Protein AF-A0A0F9AK01-F1 (afdb_monomer_lite)

Organism: NCBI:txid412755

pLDDT: mean 78.88, std 17.46, range [34.78, 97.44]

Structure (mmCIF, N/CA/C/O backbone):
data_AF-A0A0F9AK01-F1
#
_entry.id   AF-A0A0F9AK01-F1
#
loop_
_atom_site.group_PDB
_atom_site.id
_atom_site.type_symbol
_atom_site.label_atom_id
_atom_site.label_alt_id
_atom_site.label_comp_id
_atom_site.label_asym_id
_atom_site.label_entity_id
_atom_site.label_seq_id
_atom_site.pdbx_PDB_ins_code
_atom_site.Cartn_x
_atom_site.Cartn_y
_atom_site.Cartn_z
_atom_site.occupancy
_atom_site.B_iso_or_equiv
_atom_site.auth_seq_id
_atom_site.auth_comp_id
_atom_site.auth_asym_id
_atom_site.auth_atom_id
_atom_site.pdbx_PDB_model_num
ATOM 1 N N . MET A 1 1 ? 20.928 61.082 -44.515 1.00 42.53 1 MET A N 1
ATOM 2 C CA . MET A 1 1 ? 21.081 59.740 -45.116 1.00 42.53 1 MET A CA 1
ATOM 3 C C . MET A 1 1 ? 19.842 58.927 -44.752 1.00 42.53 1 MET A C 1
ATOM 5 O O . MET A 1 1 ? 19.753 58.430 -43.641 1.00 42.53 1 MET A O 1
ATOM 9 N N . TYR A 1 2 ? 18.822 58.916 -45.617 1.00 47.81 2 TYR A N 1
ATOM 10 C CA . TYR A 1 2 ? 17.563 58.204 -45.364 1.00 47.81 2 TYR A CA 1
ATOM 11 C C . TYR A 1 2 ? 17.738 56.732 -45.748 1.00 47.81 2 TYR A C 1
ATOM 13 O O . TYR A 1 2 ? 17.868 56.407 -46.928 1.00 47.81 2 TYR A O 1
ATOM 21 N N . LEU A 1 3 ? 17.783 55.845 -44.753 1.00 51.88 3 LEU A N 1
ATOM 22 C CA . LEU A 1 3 ? 17.821 54.402 -44.978 1.00 51.88 3 LEU A CA 1
ATOM 23 C C . LEU A 1 3 ? 16.480 53.961 -45.575 1.00 51.88 3 LEU A C 1
ATOM 25 O O . LEU A 1 3 ? 15.431 54.040 -44.936 1.00 51.88 3 LEU A O 1
ATOM 29 N N . LYS A 1 4 ? 16.525 53.519 -46.835 1.00 55.09 4 LYS A N 1
ATOM 30 C CA . LYS A 1 4 ? 15.396 52.962 -47.582 1.00 55.09 4 LYS A CA 1
ATOM 31 C C . LYS A 1 4 ? 14.943 51.674 -46.890 1.00 55.09 4 LYS A C 1
ATOM 33 O O . LYS A 1 4 ? 15.509 50.607 -47.114 1.00 55.09 4 LYS A O 1
ATOM 38 N N . LYS A 1 5 ? 13.952 51.797 -46.004 1.00 59.72 5 LYS A N 1
ATOM 39 C CA . LYS A 1 5 ? 13.389 50.691 -45.223 1.00 59.72 5 LYS A CA 1
ATOM 40 C C . LYS A 1 5 ? 12.816 49.648 -46.186 1.00 59.72 5 LYS A C 1
ATOM 42 O O . LYS A 1 5 ? 11.927 49.940 -46.987 1.00 59.72 5 LYS A O 1
ATOM 47 N N . ASN A 1 6 ? 13.394 48.451 -46.176 1.00 69.25 6 ASN A N 1
ATOM 48 C CA . ASN A 1 6 ? 13.030 47.393 -47.106 1.00 69.25 6 ASN A CA 1
ATOM 49 C C . ASN A 1 6 ? 11.723 46.745 -46.628 1.00 69.25 6 ASN A C 1
ATOM 51 O O . ASN A 1 6 ? 11.694 46.052 -45.616 1.00 69.25 6 ASN A O 1
ATOM 55 N N . LYS A 1 7 ? 10.632 46.993 -47.360 1.00 71.06 7 LYS A N 1
ATOM 56 C CA . LYS A 1 7 ? 9.265 46.537 -47.040 1.00 71.06 7 LYS A CA 1
ATOM 57 C C . LYS A 1 7 ? 9.170 45.025 -46.780 1.00 71.06 7 LYS A C 1
ATOM 59 O O . LYS A 1 7 ? 8.285 44.579 -46.059 1.00 71.06 7 LYS A O 1
ATOM 64 N N . LYS A 1 8 ? 10.093 44.238 -47.347 1.00 71.81 8 LYS A N 1
ATOM 65 C CA . LYS A 1 8 ? 10.180 42.788 -47.122 1.00 71.81 8 LYS A CA 1
ATOM 66 C C . LYS A 1 8 ? 10.594 42.430 -45.691 1.00 71.81 8 LYS A C 1
ATOM 68 O O . LYS A 1 8 ? 10.079 41.460 -45.152 1.00 71.81 8 LYS A O 1
ATOM 73 N N . THR A 1 9 ? 11.475 43.207 -45.063 1.00 71.50 9 THR A N 1
ATOM 74 C CA . THR A 1 9 ? 11.975 42.909 -43.712 1.00 71.50 9 THR A CA 1
ATOM 75 C C . THR A 1 9 ? 10.937 43.220 -42.635 1.00 71.50 9 THR A C 1
ATOM 77 O O . THR A 1 9 ? 10.825 42.477 -41.667 1.00 71.50 9 THR A O 1
ATOM 80 N N . GLU A 1 10 ? 10.117 44.261 -42.826 1.00 74.75 10 GLU A N 1
ATOM 81 C CA . GLU A 1 10 ? 8.973 44.530 -41.939 1.00 74.75 10 GLU A CA 1
ATOM 82 C C . GLU A 1 10 ? 7.917 43.426 -42.020 1.00 74.75 10 GLU A C 1
ATOM 84 O O . GLU A 1 10 ? 7.366 43.028 -40.999 1.00 74.75 10 GLU A O 1
ATOM 89 N N . PHE A 1 11 ? 7.672 42.881 -43.213 1.00 78.75 11 PHE A N 1
ATOM 90 C CA . PHE A 1 11 ? 6.691 41.814 -43.387 1.00 78.75 11 PHE A CA 1
ATOM 91 C C . PHE A 1 11 ? 7.109 40.515 -42.682 1.00 78.75 11 PHE A C 1
ATOM 93 O O . PHE A 1 11 ? 6.286 39.870 -42.039 1.00 78.75 11 PHE A O 1
ATOM 100 N N . ILE A 1 12 ? 8.399 40.167 -42.738 1.00 81.19 12 ILE A N 1
ATOM 101 C CA . ILE A 1 12 ? 8.944 38.990 -42.043 1.00 81.19 12 ILE A CA 1
ATOM 102 C C . ILE A 1 12 ? 8.846 39.160 -40.520 1.00 81.19 12 ILE A C 1
ATOM 104 O O . ILE A 1 12 ? 8.415 38.238 -39.832 1.00 81.19 12 ILE A O 1
ATOM 108 N N . LEU A 1 13 ? 9.166 40.348 -39.995 1.00 82.44 13 LEU A N 1
ATOM 109 C CA . LEU A 1 13 ? 9.055 40.629 -38.559 1.00 82.44 13 LEU A CA 1
ATOM 110 C C . LEU A 1 13 ? 7.612 40.536 -38.052 1.00 82.44 13 LEU A C 1
ATOM 112 O O . LEU A 1 13 ? 7.377 39.999 -36.971 1.00 82.44 13 LEU A O 1
ATOM 116 N N . ILE A 1 14 ? 6.645 41.011 -38.839 1.00 85.06 14 ILE A N 1
ATOM 117 C CA . ILE A 1 14 ? 5.223 40.914 -38.491 1.00 85.06 14 ILE A CA 1
ATOM 118 C C . ILE A 1 14 ? 4.768 39.448 -38.466 1.00 85.06 14 ILE A C 1
ATOM 120 O O . ILE A 1 14 ? 4.061 39.054 -37.542 1.00 85.06 14 ILE A O 1
ATOM 124 N N . ILE A 1 15 ? 5.206 38.621 -39.424 1.00 85.56 15 ILE A N 1
ATOM 125 C CA . ILE A 1 15 ? 4.873 37.187 -39.446 1.00 85.56 15 ILE A CA 1
ATOM 126 C C . ILE A 1 15 ? 5.432 36.472 -38.211 1.00 85.56 15 ILE A C 1
ATOM 128 O O . ILE A 1 15 ? 4.687 35.744 -37.557 1.00 85.56 15 ILE A O 1
ATOM 132 N N . SER A 1 16 ? 6.698 36.705 -37.848 1.00 87.12 16 SER A N 1
ATOM 133 C CA . SER A 1 16 ? 7.284 36.096 -36.644 1.00 87.12 16 SER A CA 1
ATOM 134 C C . SER A 1 16 ? 6.573 36.530 -35.361 1.00 87.12 16 SER A C 1
ATOM 136 O O . SER A 1 16 ? 6.331 35.698 -34.490 1.00 87.12 16 SER A O 1
ATOM 138 N N . LEU A 1 17 ? 6.179 37.803 -35.246 1.00 88.44 17 LEU A N 1
ATOM 139 C CA . LEU A 1 17 ? 5.417 38.295 -34.092 1.00 88.44 17 LEU A CA 1
ATOM 140 C C . LEU A 1 17 ? 4.040 37.629 -33.975 1.00 88.44 17 LEU A C 1
ATOM 142 O O . LEU A 1 17 ? 3.634 37.253 -32.877 1.00 88.44 17 LEU A O 1
ATOM 146 N N . ILE A 1 18 ? 3.342 37.435 -35.097 1.00 88.12 18 ILE A N 1
ATOM 147 C CA . ILE A 1 18 ? 2.050 36.737 -35.123 1.00 88.12 18 ILE A CA 1
ATOM 148 C C . ILE A 1 18 ? 2.220 35.261 -34.739 1.00 88.12 18 ILE A C 1
ATOM 150 O O . ILE A 1 18 ? 1.410 34.739 -33.978 1.00 88.12 18 ILE A O 1
ATOM 154 N N . GLN A 1 19 ? 3.275 34.591 -35.214 1.00 86.88 19 GLN A N 1
ATOM 155 C CA . GLN A 1 19 ? 3.552 33.193 -34.859 1.00 86.88 19 GLN A CA 1
ATOM 156 C C . GLN A 1 19 ? 3.811 33.011 -33.358 1.00 86.88 19 GLN A C 1
ATOM 158 O O . GLN A 1 19 ? 3.260 32.094 -32.754 1.00 86.88 19 GLN A O 1
ATOM 163 N N . ILE A 1 20 ? 4.588 33.903 -32.737 1.00 89.12 20 ILE A N 1
ATOM 164 C CA . ILE A 1 20 ? 4.851 33.866 -31.289 1.00 89.12 20 ILE A CA 1
ATOM 165 C C . ILE A 1 20 ? 3.561 34.109 -30.496 1.00 89.12 20 ILE A C 1
ATOM 167 O O . ILE A 1 20 ? 3.278 33.388 -29.540 1.00 89.12 20 ILE A O 1
ATOM 171 N N . LEU A 1 21 ? 2.747 35.084 -30.918 1.00 85.94 21 LEU A N 1
ATOM 172 C CA . LEU A 1 21 ? 1.456 35.367 -30.290 1.00 85.94 21 LEU A CA 1
ATOM 173 C C . LEU A 1 21 ? 0.520 34.148 -30.355 1.00 85.94 21 LEU A C 1
ATOM 175 O O . LEU A 1 21 ? -0.126 33.823 -29.361 1.00 85.94 21 LEU A O 1
ATOM 179 N N . LEU A 1 22 ? 0.492 33.448 -31.497 1.00 83.31 22 LEU A N 1
ATOM 180 C CA . LEU A 1 22 ? -0.314 32.241 -31.679 1.00 83.31 22 LEU A CA 1
ATOM 181 C C . LEU A 1 22 ? 0.112 31.115 -30.727 1.00 83.31 22 LEU A C 1
ATOM 183 O O . LEU A 1 22 ? -0.760 30.519 -30.102 1.00 83.31 22 LEU A O 1
ATOM 187 N N . ILE A 1 23 ? 1.417 30.875 -30.548 1.00 81.31 23 ILE A N 1
ATOM 188 C CA . ILE A 1 23 ? 1.932 29.846 -29.623 1.00 81.31 23 ILE A CA 1
ATOM 189 C C . ILE A 1 23 ? 1.543 30.156 -28.172 1.00 81.31 23 ILE A C 1
ATOM 191 O O . ILE A 1 23 ? 1.080 29.268 -27.462 1.00 81.31 23 ILE A O 1
ATOM 195 N N . ILE A 1 24 ? 1.653 31.416 -27.739 1.00 78.88 24 ILE A N 1
ATOM 196 C CA . ILE A 1 24 ? 1.258 31.825 -26.379 1.00 78.88 24 ILE A CA 1
ATOM 197 C C . ILE A 1 24 ? -0.258 31.661 -26.178 1.00 78.88 24 ILE A C 1
ATOM 199 O O . ILE A 1 24 ? -0.709 31.249 -25.112 1.00 78.88 24 ILE A O 1
ATOM 203 N N . SER A 1 25 ? -1.056 31.941 -27.212 1.00 71.25 25 SER A N 1
ATOM 204 C CA . SER A 1 25 ? -2.517 31.809 -27.159 1.00 71.25 25 SER A CA 1
ATOM 205 C C . SER A 1 25 ? -3.047 30.378 -27.328 1.00 71.25 25 SER A C 1
ATOM 207 O O . SER A 1 25 ? -4.245 30.171 -27.157 1.00 71.25 25 SER A O 1
ATOM 209 N N . LEU A 1 26 ? -2.185 29.400 -27.641 1.00 63.44 26 LEU A N 1
ATOM 210 C CA . LEU A 1 26 ? -2.518 27.971 -27.771 1.00 63.44 26 LEU A CA 1
ATOM 211 C C . LEU A 1 26 ? -2.311 27.173 -26.471 1.00 63.44 26 LEU A C 1
ATOM 213 O O . LEU A 1 26 ? -2.430 25.951 -26.474 1.00 63.44 26 LEU A O 1
ATOM 217 N N . ILE A 1 27 ? -2.107 27.854 -25.339 1.00 66.31 27 ILE A N 1
ATOM 218 C CA . ILE A 1 27 ? -2.067 27.231 -24.009 1.00 66.31 27 ILE A CA 1
ATOM 219 C C . ILE A 1 27 ? -3.473 27.035 -23.350 1.00 66.31 27 ILE A C 1
ATOM 221 O O . ILE A 1 27 ? -3.512 26.723 -22.159 1.00 66.31 27 ILE A O 1
ATOM 225 N N . PRO A 1 28 ? -4.670 27.133 -23.994 1.00 52.47 28 PRO A N 1
ATOM 226 C CA . PRO A 1 28 ? -5.884 26.757 -23.289 1.00 52.47 28 PRO A CA 1
ATOM 227 C C . PRO A 1 28 ? -6.031 25.227 -23.278 1.00 52.47 28 PRO A C 1
ATOM 229 O O . PRO A 1 28 ? -6.358 24.589 -24.275 1.00 52.47 28 PRO A O 1
ATOM 232 N N . SER A 1 29 ? -5.850 24.681 -22.073 1.00 51.59 29 SER A N 1
ATOM 233 C CA . SER A 1 29 ? -6.587 23.541 -21.512 1.00 51.59 29 SER A CA 1
ATOM 234 C C . SER A 1 29 ? -6.393 22.154 -22.142 1.00 51.59 29 SER A C 1
ATOM 236 O O . SER A 1 29 ? -7.342 21.561 -22.646 1.00 51.59 29 SER A O 1
ATOM 238 N N . PHE A 1 30 ? -5.224 21.542 -21.937 1.00 49.94 30 PHE A N 1
ATOM 239 C CA . PHE A 1 30 ? -5.148 20.082 -21.771 1.00 49.94 30 PHE A CA 1
ATOM 240 C C . PHE A 1 30 ? -5.473 19.717 -20.313 1.00 49.94 30 PHE A C 1
ATOM 242 O O . PHE A 1 30 ? -4.590 19.321 -19.563 1.00 49.94 30 PHE A O 1
ATOM 249 N N . SER A 1 31 ? -6.712 19.939 -19.863 1.00 45.66 31 SER A N 1
ATOM 250 C CA . SER A 1 31 ? -7.159 19.384 -18.570 1.00 45.66 31 SER A CA 1
ATOM 251 C C . SER A 1 31 ? -8.676 19.239 -18.429 1.00 45.66 31 SER A C 1
ATOM 253 O O . SER A 1 31 ? -9.205 19.304 -17.328 1.00 45.66 31 SER A O 1
ATOM 255 N N . TYR A 1 32 ? -9.403 19.040 -19.532 1.00 50.00 32 TYR A N 1
ATOM 256 C CA . TYR A 1 32 ? -10.816 18.647 -19.466 1.00 50.00 32 TYR A CA 1
ATOM 257 C C . TYR A 1 32 ? -11.155 17.657 -20.580 1.00 50.00 32 TYR A C 1
ATOM 259 O O . TYR A 1 32 ? -11.958 17.928 -21.465 1.00 50.00 32 TYR A O 1
ATOM 267 N N . THR A 1 33 ? -10.553 16.475 -20.513 1.00 53.53 33 THR A N 1
ATOM 268 C CA . THR A 1 33 ? -11.182 15.251 -21.025 1.00 53.53 33 THR A CA 1
ATOM 269 C C . THR A 1 33 ? -11.583 14.415 -19.818 1.00 53.53 33 THR A C 1
ATOM 271 O O . THR A 1 33 ? -11.012 13.368 -19.534 1.00 53.53 33 THR A O 1
ATOM 274 N N . ILE A 1 34 ? -12.558 14.925 -19.058 1.00 43.19 34 ILE A N 1
ATOM 275 C CA . ILE A 1 34 ? -13.346 14.087 -18.157 1.00 43.19 34 ILE A CA 1
ATOM 276 C C . ILE A 1 34 ? -14.375 13.371 -19.029 1.00 43.19 34 ILE A C 1
ATOM 278 O O . ILE A 1 34 ? -15.195 13.992 -19.702 1.00 43.19 34 ILE A O 1
ATOM 282 N N . ASN A 1 35 ? -14.252 12.051 -19.011 1.00 46.50 35 ASN A N 1
ATOM 283 C CA . ASN A 1 35 ? -15.181 11.035 -19.472 1.00 46.50 35 ASN A CA 1
ATOM 284 C C . ASN A 1 35 ? -16.662 11.468 -19.374 1.00 46.50 35 ASN A C 1
ATOM 286 O O . ASN A 1 35 ? -17.215 11.560 -18.281 1.00 46.50 35 ASN A O 1
ATOM 290 N N . GLN A 1 36 ? -17.310 11.691 -20.519 1.00 39.38 36 GLN A N 1
ATOM 291 C CA . GLN A 1 36 ? -18.766 11.633 -20.633 1.00 39.38 36 GLN A CA 1
ATOM 292 C C . GLN A 1 36 ? -19.126 10.570 -21.664 1.00 39.38 36 GLN A C 1
ATOM 294 O O . GLN A 1 36 ? -19.323 10.859 -22.841 1.00 39.38 36 GLN A O 1
ATOM 299 N N . ASN A 1 37 ? -19.227 9.329 -21.199 1.00 47.28 37 ASN A N 1
ATOM 300 C CA . ASN A 1 37 ? -20.087 8.351 -21.836 1.00 47.28 37 ASN A CA 1
ATOM 301 C C . ASN A 1 37 ? -21.381 8.248 -21.027 1.00 47.28 37 ASN A C 1
ATOM 303 O O . ASN A 1 37 ? -21.358 8.108 -19.808 1.00 47.28 37 ASN A O 1
ATOM 307 N N . THR A 1 38 ? -22.490 8.261 -21.764 1.00 46.25 38 THR A N 1
ATOM 308 C CA . THR A 1 38 ? -23.872 7.955 -21.361 1.00 46.25 38 THR A CA 1
ATOM 309 C C . THR A 1 38 ? -24.681 9.057 -20.668 1.00 46.25 38 THR A C 1
ATOM 311 O O . THR A 1 38 ? -24.954 9.007 -19.477 1.00 46.25 38 THR A O 1
ATOM 314 N N . PHE A 1 39 ? -25.239 9.970 -21.469 1.00 34.78 39 PHE A N 1
ATOM 315 C CA . PHE A 1 39 ? -26.675 10.241 -21.352 1.00 34.78 39 PHE A CA 1
ATOM 316 C C . PHE A 1 39 ? -27.260 10.590 -22.723 1.00 34.78 39 PHE A C 1
ATOM 318 O O . PHE A 1 39 ? -26.918 11.594 -23.345 1.00 34.78 39 PHE A O 1
ATOM 325 N N . SER A 1 40 ? -28.087 9.677 -23.221 1.00 48.78 40 SER A N 1
ATOM 326 C CA . SER A 1 40 ? -28.912 9.865 -24.403 1.00 48.78 40 SER A CA 1
ATOM 327 C C . SER A 1 40 ? -30.088 10.732 -23.979 1.00 48.78 40 SER A C 1
ATOM 329 O O . SER A 1 40 ? -30.858 10.301 -23.129 1.00 48.78 40 SER A O 1
ATOM 331 N N . ASP A 1 41 ? -30.228 11.929 -24.546 1.00 39.06 41 ASP A N 1
ATOM 332 C CA . ASP A 1 41 ? -31.526 12.589 -24.530 1.00 39.06 41 ASP A CA 1
ATOM 333 C C . ASP A 1 41 ? -31.751 13.434 -25.784 1.00 39.06 41 ASP A C 1
ATOM 335 O O . ASP A 1 41 ? -30.980 14.325 -26.151 1.00 39.06 41 ASP A O 1
ATOM 339 N N . ASN A 1 42 ? -32.839 13.092 -26.469 1.00 48.78 42 ASN A N 1
ATOM 340 C CA . ASN A 1 42 ? -33.349 13.757 -27.654 1.00 48.78 42 ASN A CA 1
ATOM 341 C C . ASN A 1 42 ? -33.964 15.103 -27.249 1.00 48.78 42 ASN A C 1
ATOM 343 O O . ASN A 1 42 ? -35.153 15.190 -26.955 1.00 48.78 42 ASN A O 1
ATOM 347 N N . GLY A 1 43 ? -33.160 16.165 -27.260 1.00 35.00 43 GLY A N 1
ATOM 348 C CA . GLY A 1 43 ? -33.618 17.535 -27.031 1.00 35.00 43 GLY A CA 1
ATOM 349 C C . GLY A 1 43 ? -33.226 18.456 -28.181 1.00 35.00 43 GLY A C 1
ATOM 350 O O . GLY A 1 43 ? -32.106 18.956 -28.233 1.00 35.00 43 GLY A O 1
ATOM 351 N N . SER A 1 44 ? -34.149 18.711 -29.108 1.00 43.53 44 SER A N 1
ATOM 352 C CA . SER A 1 44 ? -33.982 19.708 -30.168 1.00 43.53 44 SER A CA 1
ATOM 353 C C . SER A 1 44 ? -33.970 21.123 -29.579 1.00 43.53 44 SER A C 1
ATOM 355 O O . SER A 1 44 ? -35.023 21.731 -29.375 1.00 43.53 44 SER A O 1
ATOM 357 N N . VAL A 1 45 ? -32.781 21.669 -29.324 1.00 37.47 45 VAL A N 1
ATOM 358 C CA . VAL A 1 45 ? -32.609 23.082 -28.971 1.00 37.47 45 VAL A CA 1
ATOM 359 C C . VAL A 1 45 ? -32.455 23.894 -30.256 1.00 37.47 45 VAL A C 1
ATOM 361 O O . VAL A 1 45 ? -31.415 23.900 -30.910 1.00 37.47 45 VAL A O 1
ATOM 364 N N . SER A 1 46 ? -33.533 24.583 -30.623 1.00 48.38 46 SER A N 1
ATOM 365 C CA . SER A 1 46 ? -33.575 25.543 -31.723 1.00 48.38 46 SER A CA 1
ATOM 366 C C . SER A 1 46 ? -32.865 26.838 -31.317 1.00 48.38 46 SER A C 1
ATOM 368 O O . SER A 1 46 ? -33.473 27.717 -30.706 1.00 48.38 46 SER A O 1
ATOM 370 N N . THR A 1 47 ? -31.595 27.000 -31.689 1.00 38.00 47 THR A N 1
ATOM 371 C CA . THR A 1 47 ? -30.901 28.293 -31.605 1.00 38.00 47 THR A CA 1
ATOM 372 C C . THR A 1 47 ? -31.016 29.036 -32.933 1.00 38.00 47 THR A C 1
ATOM 374 O O . THR A 1 47 ? -30.315 28.781 -33.909 1.00 38.00 47 THR A O 1
ATOM 377 N N . ASN A 1 48 ? -31.935 30.002 -32.967 1.00 47.56 48 ASN A N 1
ATOM 378 C CA . ASN A 1 48 ? -32.005 31.019 -34.013 1.00 47.56 48 ASN A CA 1
ATOM 379 C C . ASN A 1 48 ? -30.808 31.971 -33.843 1.00 47.56 48 ASN A C 1
ATOM 381 O O . ASN A 1 48 ? -30.898 32.981 -33.147 1.00 47.56 48 ASN A O 1
ATOM 385 N N . TYR A 1 49 ? -29.668 31.638 -34.447 1.00 45.12 49 TYR A N 1
ATOM 386 C CA . TYR A 1 49 ? -28.507 32.524 -34.507 1.00 45.12 49 TYR A CA 1
ATOM 387 C C . TYR A 1 49 ? -28.324 33.001 -35.948 1.00 45.12 49 TYR A C 1
ATOM 389 O O . TYR A 1 49 ? -28.026 32.211 -36.839 1.00 45.12 49 TYR A O 1
ATOM 397 N N . LYS A 1 50 ? -28.529 34.301 -36.196 1.00 50.59 50 LYS A N 1
ATOM 398 C CA . LYS A 1 50 ? 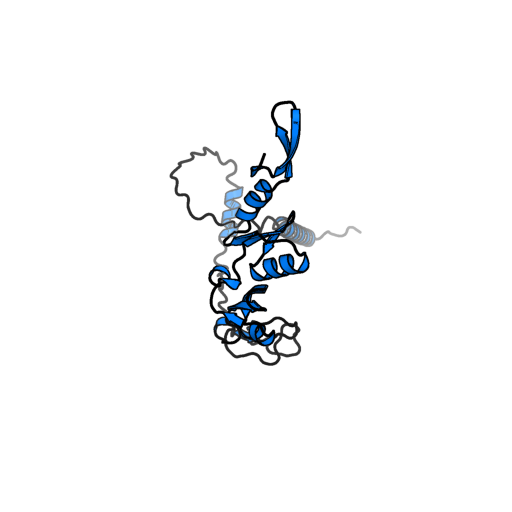-28.217 34.942 -37.483 1.00 50.59 50 LYS A CA 1
ATOM 399 C C . LYS A 1 50 ? -26.697 35.113 -37.592 1.00 50.59 50 LYS A C 1
ATOM 401 O O . LYS A 1 50 ? -26.149 35.922 -36.840 1.00 50.59 50 LYS A O 1
ATOM 406 N N . PRO A 1 51 ? -25.997 34.441 -38.524 1.00 49.00 51 PRO A N 1
ATOM 407 C CA . PRO A 1 51 ? -24.587 34.715 -38.737 1.00 49.00 51 PRO A CA 1
ATOM 408 C C . PRO A 1 51 ? -24.442 36.000 -39.560 1.00 49.00 51 PRO A C 1
ATOM 410 O O . PRO A 1 51 ? -24.726 36.047 -40.757 1.00 49.00 51 PRO A O 1
ATOM 413 N N . SER A 1 52 ? -23.994 37.063 -38.895 1.00 50.88 52 SER A N 1
ATOM 414 C CA . SER A 1 52 ? -23.361 38.202 -39.553 1.00 50.88 52 SER A CA 1
ATOM 415 C C . SER A 1 52 ? -21.908 37.838 -39.870 1.00 50.88 52 SER A C 1
ATOM 417 O O . SER A 1 52 ? -21.225 37.239 -39.044 1.00 50.88 52 SER A O 1
ATOM 419 N N . SER A 1 53 ? -21.437 38.249 -41.049 1.00 55.75 53 SER A N 1
ATOM 420 C CA . SER A 1 53 ? -20.068 38.102 -41.572 1.00 55.75 53 SER A CA 1
ATOM 421 C C . SER A 1 53 ? -19.724 36.771 -42.265 1.00 55.75 53 SER A C 1
ATOM 423 O O . SER A 1 53 ? -18.995 35.913 -41.770 1.00 55.75 53 SER A O 1
ATOM 425 N N . ASN A 1 54 ? -20.147 36.677 -43.529 1.00 56.59 54 ASN A N 1
ATOM 426 C CA . ASN A 1 54 ? -19.758 35.642 -44.499 1.00 56.59 54 ASN A CA 1
ATOM 427 C C . ASN A 1 54 ? -18.281 35.706 -44.955 1.00 56.59 54 ASN A C 1
ATOM 429 O O . ASN A 1 54 ? -17.880 34.940 -45.831 1.00 56.59 54 ASN A O 1
ATOM 433 N N . TYR A 1 55 ? -17.468 36.619 -44.414 1.00 59.50 55 TYR A N 1
ATOM 434 C CA . TYR A 1 55 ? -16.078 36.806 -44.847 1.00 59.50 55 TYR A CA 1
ATOM 435 C C . TYR A 1 55 ? -15.089 35.960 -44.036 1.00 59.50 55 TYR A C 1
ATOM 437 O O . TYR A 1 55 ? -14.167 35.376 -44.605 1.00 59.50 55 TYR A O 1
ATOM 445 N N . LEU A 1 56 ? -15.319 35.817 -42.726 1.00 59.22 56 LEU A N 1
ATOM 446 C CA . LEU A 1 56 ? -14.424 35.072 -41.833 1.00 59.22 56 LEU A CA 1
ATOM 447 C C . LEU A 1 56 ? -14.464 33.559 -42.115 1.00 59.22 56 LEU A C 1
ATOM 449 O O . LEU A 1 56 ? -13.432 32.896 -42.201 1.00 59.22 56 LEU A O 1
ATOM 453 N N . LEU A 1 57 ? -15.665 33.028 -42.369 1.00 59.31 57 LEU A N 1
ATOM 454 C CA . LEU A 1 57 ? -15.881 31.616 -42.701 1.00 59.31 57 LEU A CA 1
ATOM 455 C C . LEU A 1 57 ? -15.276 31.231 -44.066 1.00 59.31 57 LEU A C 1
ATOM 457 O O . LEU A 1 57 ? -14.927 30.074 -44.300 1.00 59.31 57 LEU A O 1
ATOM 461 N N . LYS A 1 58 ? -15.144 32.202 -44.981 1.00 63.06 58 LYS A N 1
ATOM 462 C CA . LYS A 1 58 ? -14.574 32.003 -46.322 1.00 63.06 58 LYS A CA 1
ATOM 463 C C . LYS A 1 58 ? -13.045 31.919 -46.288 1.00 63.06 58 LYS A C 1
ATOM 465 O O . LYS A 1 58 ? -12.469 31.169 -47.068 1.00 63.06 58 LYS A O 1
ATOM 470 N N . LEU A 1 59 ? -12.411 32.631 -45.353 1.00 60.94 59 LEU A N 1
ATOM 471 C CA . LEU A 1 59 ? -10.969 32.560 -45.100 1.00 60.94 59 LEU A CA 1
ATOM 472 C C . LEU A 1 59 ? -10.561 31.222 -44.465 1.00 60.94 59 LEU A C 1
ATOM 474 O O . LEU A 1 59 ? -9.587 30.611 -44.899 1.00 60.94 59 LEU A O 1
ATOM 478 N N . LEU A 1 60 ? -11.348 30.713 -43.511 1.00 59.09 60 LEU A N 1
ATOM 479 C CA . LEU A 1 60 ? -11.062 29.437 -42.839 1.00 59.09 60 LEU A CA 1
ATOM 480 C C . LEU A 1 60 ? -11.166 28.222 -43.775 1.00 59.09 60 LEU A C 1
ATOM 482 O O . LEU A 1 60 ? -10.361 27.297 -43.678 1.00 59.09 60 LEU A O 1
ATOM 486 N N . LYS A 1 61 ? -12.092 28.241 -44.743 1.00 59.88 61 LYS A N 1
ATOM 487 C CA . LYS A 1 61 ? -12.214 27.161 -45.739 1.00 59.88 61 LYS A CA 1
ATOM 488 C C . LYS A 1 61 ? -11.016 27.065 -46.692 1.00 59.88 61 LYS A C 1
ATOM 490 O O . LYS A 1 61 ? -10.756 25.981 -47.198 1.00 59.88 61 LYS A O 1
ATOM 495 N N . GLY A 1 62 ? -10.283 28.157 -46.925 1.00 60.78 62 GLY A N 1
ATOM 496 C CA . GLY A 1 62 ? -9.075 28.142 -47.758 1.00 60.78 62 GLY A CA 1
ATOM 497 C C . GLY A 1 62 ? -7.861 27.537 -47.048 1.00 60.78 62 GLY A C 1
ATOM 498 O O . GLY A 1 62 ? -7.077 26.832 -47.675 1.00 60.78 62 GLY A O 1
ATOM 499 N N . PHE A 1 63 ? -7.737 27.763 -45.737 1.00 58.66 63 PHE A N 1
ATOM 500 C CA . PHE A 1 63 ? -6.601 27.279 -44.944 1.00 58.66 63 PHE A CA 1
ATOM 501 C C . PHE A 1 63 ? -6.708 25.784 -44.599 1.00 58.66 63 PHE A C 1
ATOM 503 O O . PHE A 1 63 ? -5.701 25.086 -44.559 1.00 58.66 63 PHE A O 1
ATOM 510 N N . LEU A 1 64 ? -7.930 25.269 -44.421 1.00 56.50 64 LEU A N 1
ATOM 511 C CA . LEU A 1 64 ? -8.185 23.856 -44.100 1.00 56.50 64 LEU A CA 1
ATOM 512 C C . LEU A 1 64 ? -8.253 22.933 -45.332 1.00 56.50 64 LEU A C 1
ATOM 514 O O . LEU A 1 64 ? -8.439 21.730 -45.185 1.00 56.50 64 LEU A O 1
ATOM 518 N N . SER A 1 65 ? -8.117 23.472 -46.550 1.00 54.47 65 SER A N 1
ATOM 519 C CA . SER A 1 65 ? -8.150 22.690 -47.800 1.00 54.47 65 SER A CA 1
ATOM 520 C C . SER A 1 65 ? -6.762 22.288 -48.312 1.00 54.47 65 SER A C 1
ATOM 522 O O . SER A 1 65 ? -6.638 21.760 -49.420 1.00 54.47 65 SER A O 1
ATOM 524 N N . ILE A 1 66 ? -5.706 22.510 -47.520 1.00 61.50 66 ILE A N 1
ATOM 525 C CA . ILE A 1 66 ? -4.397 21.911 -47.790 1.00 61.50 66 ILE A CA 1
ATOM 526 C C . ILE A 1 66 ? -4.575 20.397 -47.655 1.00 61.50 66 ILE A C 1
ATOM 528 O O . ILE A 1 66 ? -4.771 19.866 -46.564 1.00 61.50 66 ILE A O 1
ATOM 532 N N . LYS A 1 67 ? -4.572 19.712 -48.802 1.00 55.62 67 LYS A N 1
ATOM 533 C CA . LYS A 1 67 ? -4.626 18.256 -48.890 1.00 55.62 67 LYS A CA 1
ATOM 534 C C . LYS A 1 67 ? -3.515 17.655 -48.027 1.00 55.62 67 LYS A C 1
ATOM 536 O O . LYS A 1 67 ? -2.344 17.802 -48.349 1.00 55.62 67 LYS A O 1
ATOM 541 N N . GLN A 1 68 ? -3.942 16.948 -46.984 1.00 53.19 68 GLN A N 1
ATOM 542 C CA . GLN A 1 68 ? -3.246 15.822 -46.365 1.00 53.19 68 GLN A CA 1
ATOM 543 C C . GLN A 1 68 ? -1.814 16.116 -45.895 1.00 53.19 68 GLN A C 1
ATOM 545 O O . GLN A 1 68 ? -0.841 15.668 -46.495 1.00 53.19 68 GLN A O 1
ATOM 550 N N . ILE A 1 69 ? -1.693 16.724 -44.712 1.00 53.47 69 ILE A N 1
ATOM 551 C CA . ILE A 1 69 ? -0.713 16.182 -43.765 1.00 53.47 69 ILE A CA 1
ATOM 552 C C . ILE A 1 69 ? -1.302 14.827 -43.375 1.00 53.47 69 ILE A C 1
ATOM 554 O O . ILE A 1 69 ? -2.273 14.761 -42.623 1.00 53.47 69 ILE A O 1
ATOM 558 N N . GLY A 1 70 ? -0.835 13.758 -44.021 1.00 52.34 70 GLY A N 1
ATOM 559 C CA . GLY A 1 70 ? -1.179 12.411 -43.594 1.00 52.34 70 GLY A CA 1
ATOM 560 C C . GLY A 1 70 ? -0.798 12.288 -42.126 1.00 52.34 70 GLY A C 1
ATOM 561 O O . GLY A 1 70 ? 0.334 12.604 -41.761 1.00 52.34 70 GLY A O 1
ATOM 562 N N . PHE A 1 71 ? -1.742 11.877 -41.284 1.00 50.88 71 PHE A N 1
ATOM 563 C CA . PHE A 1 71 ? -1.394 11.361 -39.971 1.00 50.88 71 PHE A CA 1
ATOM 564 C C . PHE A 1 71 ? -0.572 10.100 -40.231 1.00 50.88 71 PHE A C 1
ATOM 566 O O . PHE A 1 71 ? -1.120 9.033 -40.496 1.00 50.88 71 PHE A O 1
ATOM 573 N N . VAL A 1 72 ? 0.751 10.245 -40.259 1.00 49.28 72 VAL A N 1
ATOM 574 C CA . VAL A 1 72 ? 1.646 9.107 -40.114 1.00 49.28 72 VAL A CA 1
ATOM 575 C C . VAL A 1 72 ? 1.443 8.624 -38.686 1.00 49.28 72 VAL A C 1
ATOM 577 O O . VAL A 1 72 ? 1.927 9.223 -37.732 1.00 49.28 72 VAL A O 1
ATOM 580 N N . SER A 1 73 ? 0.633 7.581 -38.523 1.00 53.34 73 SER A N 1
ATOM 581 C CA . SER A 1 73 ? 0.752 6.739 -37.344 1.00 53.34 73 SER A CA 1
ATOM 582 C C . SER A 1 73 ? 2.106 6.059 -37.497 1.00 53.34 73 SER A C 1
ATOM 584 O O . SER A 1 73 ? 2.250 5.113 -38.267 1.00 53.34 73 SER A O 1
ATOM 586 N N . ALA A 1 74 ? 3.131 6.629 -36.863 1.00 48.72 74 ALA A N 1
ATOM 587 C CA . ALA A 1 74 ? 4.342 5.890 -36.570 1.00 48.72 74 ALA A CA 1
ATOM 588 C C . ALA A 1 74 ? 3.932 4.835 -35.542 1.00 48.72 74 ALA A C 1
ATOM 590 O O . ALA A 1 74 ? 3.953 5.071 -34.339 1.00 48.72 74 ALA A O 1
ATOM 591 N N . GLN A 1 75 ? 3.425 3.708 -36.031 1.00 49.88 75 GLN A N 1
ATOM 592 C CA . GLN A 1 75 ? 3.384 2.489 -35.249 1.00 49.88 75 GLN A CA 1
ATOM 593 C C . GLN A 1 75 ? 4.818 1.970 -35.272 1.00 49.88 75 GLN A C 1
ATOM 595 O O . GLN A 1 75 ? 5.197 1.174 -36.126 1.00 49.88 75 GLN A O 1
ATOM 600 N N . GLU A 1 76 ? 5.658 2.566 -34.428 1.00 55.69 76 GLU A N 1
ATOM 601 C CA . GLU A 1 76 ? 6.932 1.960 -34.085 1.00 55.69 76 GLU A CA 1
ATOM 602 C C . GLU A 1 76 ? 6.583 0.664 -33.360 1.00 55.69 76 GLU A C 1
ATOM 604 O O . GLU A 1 76 ? 5.983 0.686 -32.284 1.00 55.69 76 GLU A O 1
ATOM 609 N N . ASP A 1 77 ? 6.915 -0.467 -33.983 1.00 57.38 77 ASP A N 1
ATOM 610 C CA . ASP A 1 77 ? 7.141 -1.716 -33.264 1.00 57.38 77 ASP A CA 1
ATOM 611 C C . ASP A 1 77 ? 8.321 -1.449 -32.322 1.00 57.38 77 ASP A C 1
ATOM 613 O O . ASP A 1 77 ? 9.483 -1.708 -32.643 1.00 57.38 77 ASP A O 1
ATOM 617 N N . LEU A 1 78 ? 8.029 -0.808 -31.188 1.00 65.12 78 LEU A N 1
ATOM 618 C CA . LEU A 1 78 ? 8.989 -0.610 -30.124 1.00 65.12 78 LEU A CA 1
ATOM 619 C C . LEU A 1 78 ? 9.320 -2.007 -29.616 1.00 65.12 78 LEU A C 1
ATOM 621 O O . LEU A 1 78 ? 8.521 -2.637 -28.923 1.00 65.12 78 LEU A O 1
ATOM 625 N N . ASN A 1 79 ? 10.495 -2.505 -29.996 1.00 80.81 79 ASN A N 1
ATOM 626 C CA . ASN A 1 79 ? 11.101 -3.616 -29.288 1.00 80.81 79 ASN A CA 1
ATOM 627 C C . ASN A 1 79 ? 11.343 -3.111 -27.861 1.00 80.81 79 ASN A C 1
ATOM 629 O O . ASN A 1 79 ? 12.232 -2.292 -27.614 1.00 80.81 79 ASN A O 1
ATOM 633 N N . LEU A 1 80 ? 10.455 -3.507 -26.955 1.00 85.50 80 LEU A N 1
ATOM 634 C CA . LEU A 1 80 ? 10.554 -3.211 -25.539 1.00 85.50 80 LEU A CA 1
ATOM 635 C C . LEU A 1 80 ? 11.275 -4.372 -24.872 1.00 85.50 80 LEU A C 1
ATOM 637 O O . LEU A 1 80 ? 10.946 -5.539 -25.091 1.00 85.50 80 LEU A O 1
ATOM 641 N N . ASN A 1 81 ? 12.258 -4.023 -24.060 1.00 90.38 81 ASN A N 1
ATOM 642 C CA . ASN A 1 81 ? 12.924 -4.941 -23.168 1.00 90.38 81 ASN A CA 1
ATOM 643 C C . ASN A 1 81 ? 12.485 -4.638 -21.738 1.00 90.38 81 ASN A C 1
ATOM 645 O O . ASN A 1 81 ? 12.379 -3.475 -21.347 1.00 90.38 81 ASN A O 1
ATOM 649 N N . CYS A 1 82 ? 12.304 -5.674 -20.933 1.00 91.62 82 CYS A N 1
ATOM 650 C CA . CYS A 1 82 ? 12.017 -5.516 -19.525 1.00 91.62 82 CYS A CA 1
ATOM 651 C C . CYS A 1 82 ? 13.309 -5.318 -18.749 1.00 91.62 82 CYS A C 1
ATOM 653 O O . CYS A 1 82 ? 14.210 -6.159 -18.782 1.00 91.62 82 CYS A O 1
ATOM 655 N N . CYS A 1 83 ? 13.369 -4.236 -17.991 1.00 92.62 83 CYS A N 1
ATOM 656 C CA . CYS A 1 83 ? 14.405 -4.015 -17.011 1.00 92.62 83 CYS A CA 1
ATOM 657 C C . CYS A 1 83 ? 13.900 -4.358 -15.610 1.00 92.62 83 CYS A C 1
ATOM 659 O O . CYS A 1 83 ? 12.950 -3.742 -15.128 1.00 92.62 83 CYS A O 1
ATOM 661 N N . LEU A 1 84 ? 14.546 -5.320 -14.946 1.00 91.56 84 LEU A N 1
ATOM 662 C CA . LEU A 1 84 ? 14.204 -5.680 -13.566 1.00 91.56 84 LEU A CA 1
ATOM 663 C C . LEU A 1 84 ? 14.508 -4.534 -12.597 1.00 91.56 84 LEU A C 1
ATOM 665 O O . LEU A 1 84 ? 13.684 -4.248 -11.738 1.00 91.56 84 LEU A O 1
ATOM 669 N N . GLU A 1 85 ? 15.641 -3.860 -12.782 1.00 91.75 85 GLU A N 1
ATOM 670 C CA . GLU A 1 85 ? 16.062 -2.695 -12.005 1.00 91.75 85 GLU A CA 1
ATOM 671 C C . GLU A 1 85 ? 16.874 -1.760 -12.907 1.00 91.75 85 GLU A C 1
ATOM 673 O O . GLU A 1 85 ? 17.892 -2.160 -13.476 1.00 91.75 85 GLU A O 1
ATOM 678 N N . THR A 1 86 ? 16.395 -0.530 -13.088 1.00 90.50 86 THR A N 1
ATOM 679 C CA . THR A 1 86 ? 17.098 0.488 -13.878 1.00 90.50 86 THR A CA 1
ATOM 680 C C . THR A 1 86 ? 18.229 1.116 -13.071 1.00 90.50 86 THR A C 1
ATOM 682 O O . THR A 1 86 ? 18.240 1.061 -11.843 1.00 90.50 86 THR A O 1
ATOM 685 N N . ASN A 1 87 ? 19.149 1.814 -13.739 1.00 87.88 87 ASN A N 1
ATOM 686 C CA . ASN A 1 87 ? 20.248 2.516 -13.060 1.00 87.88 87 ASN A CA 1
ATOM 687 C C . ASN A 1 87 ? 19.766 3.616 -12.083 1.00 87.88 87 ASN A C 1
ATOM 689 O O . ASN A 1 87 ? 20.510 4.026 -11.193 1.00 87.88 87 ASN A O 1
ATOM 693 N N . ASN A 1 88 ? 18.514 4.070 -12.219 1.00 88.88 88 ASN A N 1
ATOM 694 C CA . ASN A 1 88 ? 17.847 5.008 -11.312 1.00 88.88 88 ASN A CA 1
ATOM 695 C C . ASN A 1 88 ? 17.092 4.318 -10.154 1.00 88.88 88 ASN A C 1
ATOM 697 O O . ASN A 1 88 ? 16.429 5.002 -9.373 1.00 88.88 88 ASN A O 1
ATOM 701 N N . GLY A 1 89 ? 17.157 2.987 -10.045 1.00 88.75 89 GLY A N 1
ATOM 702 C CA . GLY A 1 89 ? 16.479 2.196 -9.013 1.00 88.75 89 GLY A CA 1
ATOM 703 C C . GLY A 1 89 ? 14.986 1.970 -9.270 1.00 88.75 89 GLY A C 1
ATOM 704 O O . GLY A 1 89 ? 14.255 1.593 -8.356 1.00 88.75 89 GLY A O 1
ATOM 705 N N . ALA A 1 90 ? 14.495 2.223 -10.488 1.00 91.06 90 ALA A N 1
ATOM 706 C CA . ALA A 1 90 ? 13.118 1.889 -10.837 1.00 91.06 90 ALA A CA 1
ATOM 707 C C . ALA A 1 90 ? 13.018 0.395 -11.158 1.00 91.06 90 ALA A C 1
ATOM 709 O O . ALA A 1 90 ? 13.827 -0.140 -11.912 1.00 91.06 90 ALA A O 1
ATOM 710 N N . ILE A 1 91 ? 12.002 -0.266 -10.614 1.00 92.56 91 ILE A N 1
ATOM 711 C CA . ILE A 1 91 ? 11.841 -1.718 -10.715 1.00 92.56 91 ILE A CA 1
ATOM 712 C C . ILE A 1 91 ? 10.835 -2.054 -11.813 1.00 92.56 91 ILE A C 1
ATOM 714 O O . ILE A 1 91 ? 9.807 -1.383 -11.930 1.00 92.56 91 ILE A O 1
ATOM 718 N N . CYS A 1 92 ? 11.113 -3.103 -12.590 1.00 93.56 92 CYS A N 1
ATOM 719 C CA . CYS A 1 92 ? 10.211 -3.646 -13.610 1.00 93.56 92 CYS A CA 1
ATOM 720 C C . CYS A 1 92 ? 9.719 -2.593 -14.614 1.00 93.56 92 CYS A C 1
ATOM 722 O O . CYS A 1 92 ? 8.520 -2.338 -14.734 1.00 93.56 92 CYS A O 1
ATOM 724 N N . GLN A 1 93 ? 10.659 -1.964 -15.318 1.00 92.00 93 GLN A N 1
ATOM 725 C CA . GLN A 1 93 ? 10.372 -0.941 -16.322 1.00 92.00 93 GLN A CA 1
ATOM 726 C C . GLN A 1 93 ? 10.541 -1.495 -17.735 1.00 92.00 93 GLN A C 1
ATOM 728 O O . GLN A 1 93 ? 11.582 -2.064 -18.061 1.00 92.00 93 GLN A O 1
ATOM 733 N N . ASP A 1 94 ? 9.537 -1.283 -18.583 1.00 91.31 94 ASP A N 1
ATOM 734 C CA . ASP A 1 94 ? 9.677 -1.498 -20.020 1.00 91.31 94 ASP A CA 1
ATOM 735 C C . ASP A 1 94 ? 10.524 -0.365 -20.612 1.00 91.31 94 ASP A C 1
ATOM 737 O O . ASP A 1 94 ? 10.153 0.808 -20.549 1.00 91.31 94 ASP A O 1
ATOM 741 N N . ILE A 1 95 ? 11.671 -0.717 -21.187 1.00 89.56 95 ILE A N 1
ATOM 742 C CA . ILE A 1 95 ? 12.593 0.218 -21.834 1.00 89.56 95 ILE A CA 1
ATOM 743 C C . ILE A 1 95 ? 12.713 -0.114 -23.319 1.00 89.56 95 ILE A C 1
ATOM 745 O O . ILE A 1 95 ? 12.687 -1.282 -23.706 1.00 89.56 95 ILE A O 1
ATOM 749 N N . ALA A 1 96 ? 12.859 0.892 -24.183 1.00 86.69 96 ALA A N 1
ATOM 750 C CA . ALA A 1 96 ? 13.124 0.608 -25.592 1.00 86.69 96 ALA A CA 1
ATOM 751 C C . ALA A 1 96 ? 14.507 -0.043 -25.735 1.00 86.69 96 ALA A C 1
ATOM 753 O O . ALA A 1 96 ? 15.453 0.339 -25.041 1.00 86.69 96 ALA A O 1
ATOM 754 N N . SER A 1 97 ? 14.646 -1.017 -26.641 1.00 79.19 97 SER A N 1
ATOM 755 C CA . SER A 1 97 ? 15.888 -1.788 -26.794 1.00 79.19 97 SER A CA 1
ATOM 756 C C . SER A 1 97 ? 17.128 -0.925 -27.062 1.00 79.19 97 SER A C 1
ATOM 758 O O . SER A 1 97 ? 18.242 -1.345 -26.755 1.00 79.19 97 SER A O 1
ATOM 760 N N . GLU A 1 98 ? 16.952 0.281 -27.600 1.00 73.56 98 GLU A N 1
ATOM 761 C CA . GLU A 1 98 ? 18.019 1.259 -27.841 1.00 73.56 98 GLU A CA 1
ATOM 762 C C . GLU A 1 98 ? 18.614 1.874 -26.560 1.00 73.56 98 GLU A C 1
ATOM 764 O O . GLU A 1 98 ? 19.776 2.272 -26.575 1.00 73.56 98 GLU A O 1
ATOM 769 N N . PHE A 1 99 ? 17.885 1.863 -25.437 1.00 68.75 99 PHE A N 1
ATOM 770 C CA . PHE A 1 99 ? 18.335 2.374 -24.130 1.00 68.75 99 PHE A CA 1
ATOM 771 C C . PHE A 1 99 ? 18.911 1.277 -23.216 1.00 68.75 99 PHE A C 1
ATOM 773 O O . PHE A 1 99 ? 18.986 1.428 -22.000 1.00 68.75 99 PHE A O 1
ATOM 780 N N . SER A 1 100 ? 19.365 0.163 -23.795 1.00 66.06 100 SER A N 1
ATOM 781 C CA . SER A 1 100 ? 19.958 -0.972 -23.064 1.00 66.06 100 SER A CA 1
ATOM 782 C C . SER A 1 100 ? 21.387 -0.713 -22.546 1.00 66.06 100 SER A C 1
ATOM 784 O O . SER A 1 100 ? 22.060 -1.644 -22.113 1.00 66.06 100 SER A O 1
ATOM 786 N N . SER A 1 101 ? 21.906 0.514 -22.646 1.00 68.19 101 SER A N 1
ATOM 787 C CA . SER A 1 101 ? 23.272 0.850 -22.232 1.00 68.19 101 SER A CA 1
ATOM 788 C C . SER A 1 101 ? 23.336 1.305 -20.775 1.00 68.19 101 SER A C 1
ATOM 790 O O . SER A 1 101 ? 22.574 2.175 -20.359 1.00 68.19 101 SER A O 1
ATOM 792 N N . SER A 1 102 ? 24.328 0.805 -20.037 1.00 65.44 102 SER A N 1
ATOM 793 C CA . SER A 1 102 ? 24.624 1.171 -18.642 1.00 65.44 102 SER A CA 1
ATOM 794 C C . SER A 1 102 ? 25.038 2.637 -18.429 1.00 65.44 102 SER A C 1
ATOM 796 O O . SER A 1 102 ? 25.173 3.076 -17.292 1.00 65.44 102 SER A O 1
ATOM 798 N N . GLU A 1 103 ? 25.237 3.404 -19.504 1.00 73.50 103 GLU A N 1
ATOM 799 C CA . GLU A 1 103 ? 25.561 4.835 -19.450 1.00 73.50 103 GLU A CA 1
ATOM 800 C C . GLU A 1 103 ? 24.318 5.732 -19.329 1.00 73.50 103 GLU A C 1
ATOM 802 O O . GLU A 1 103 ? 24.441 6.895 -18.941 1.00 73.50 103 GLU A O 1
ATOM 807 N N . ASP A 1 104 ? 23.125 5.213 -19.642 1.00 77.88 104 ASP A N 1
ATOM 808 C CA . ASP A 1 104 ? 21.878 5.962 -19.488 1.00 77.88 104 ASP A CA 1
ATOM 809 C C . ASP A 1 104 ? 21.382 5.848 -18.034 1.00 77.88 104 ASP A C 1
ATOM 811 O O . ASP A 1 104 ? 21.271 4.732 -17.517 1.00 77.88 104 ASP A O 1
ATOM 815 N N . PRO A 1 105 ? 21.042 6.955 -17.351 1.00 74.81 105 PRO A N 1
ATOM 816 C CA . PRO A 1 105 ? 20.430 6.910 -16.021 1.00 74.81 105 PRO A CA 1
ATOM 817 C C . PRO A 1 105 ? 19.146 6.062 -15.967 1.00 74.81 105 PRO A C 1
ATOM 819 O O . PRO A 1 105 ? 18.862 5.410 -14.970 1.00 74.81 105 PRO A O 1
ATOM 822 N N . ASN A 1 106 ? 18.370 6.032 -17.048 1.00 74.00 106 ASN A N 1
ATOM 823 C CA . ASN A 1 106 ? 17.175 5.197 -17.188 1.00 74.00 106 ASN A CA 1
ATOM 824 C C . ASN A 1 106 ? 17.463 3.853 -17.873 1.00 74.00 106 ASN A C 1
ATOM 826 O O . ASN A 1 106 ? 16.533 3.097 -18.152 1.00 74.00 106 ASN A O 1
ATOM 830 N N . GLY A 1 107 ? 18.732 3.569 -18.164 1.00 82.19 107 GLY A N 1
ATOM 831 C CA . GLY A 1 107 ? 19.172 2.326 -18.775 1.00 82.19 107 GLY A CA 1
ATOM 832 C C . GLY A 1 107 ? 19.090 1.136 -17.825 1.00 82.19 107 GLY A C 1
ATOM 833 O O . GLY A 1 107 ? 18.730 1.252 -16.650 1.00 82.19 107 GLY A O 1
ATOM 834 N N . CYS A 1 108 ? 19.445 -0.027 -18.362 1.00 87.56 108 CYS A N 1
ATOM 835 C CA . CYS A 1 108 ? 19.405 -1.303 -17.663 1.00 87.56 108 CYS A CA 1
ATOM 836 C C . CYS A 1 108 ? 20.702 -2.070 -17.888 1.00 87.56 108 CYS A C 1
ATOM 838 O O . CYS A 1 108 ? 21.118 -2.222 -19.034 1.00 87.56 108 CYS A O 1
ATOM 840 N N . GLU A 1 109 ? 21.317 -2.596 -16.829 1.00 81.12 109 GLU A N 1
ATOM 841 C CA . GLU A 1 109 ? 22.537 -3.399 -16.971 1.00 81.12 109 GLU A CA 1
ATOM 842 C C . GLU A 1 109 ? 22.255 -4.758 -17.639 1.00 81.12 109 GLU A C 1
ATOM 844 O O . GLU A 1 109 ? 23.081 -5.251 -18.402 1.00 81.12 109 GLU A O 1
ATOM 849 N N . ASN A 1 110 ? 21.069 -5.342 -17.407 1.00 83.88 110 ASN A N 1
ATOM 850 C CA . ASN A 1 110 ? 20.684 -6.659 -17.931 1.00 83.88 110 ASN A CA 1
ATOM 851 C C . ASN A 1 110 ? 19.208 -6.705 -18.376 1.00 83.88 110 ASN A C 1
ATOM 853 O O . ASN A 1 110 ? 18.377 -7.322 -17.702 1.00 83.88 110 ASN A O 1
ATOM 857 N N . PRO A 1 111 ? 18.854 -6.053 -19.496 1.00 88.62 111 PRO A N 1
ATOM 858 C CA . PRO A 1 111 ? 17.486 -6.063 -19.992 1.00 88.62 111 PRO A CA 1
ATOM 859 C C . PRO A 1 111 ? 17.099 -7.434 -20.564 1.00 88.62 111 PRO A C 1
ATOM 861 O O . PRO A 1 111 ? 17.848 -8.050 -21.324 1.00 88.62 111 PRO A O 1
ATOM 864 N N . LEU A 1 112 ? 15.899 -7.900 -20.224 1.00 89.50 112 LEU A N 1
ATOM 865 C CA . LEU A 1 112 ? 15.297 -9.105 -20.785 1.00 89.50 112 LEU A CA 1
ATOM 866 C C . LEU A 1 112 ? 14.602 -8.758 -22.108 1.00 89.50 112 LEU A C 1
ATOM 868 O O . LEU A 1 112 ? 13.881 -7.763 -22.155 1.00 89.50 112 LEU A O 1
ATOM 872 N N . PRO A 1 113 ? 14.753 -9.561 -23.176 1.00 89.38 113 PRO A N 1
ATOM 873 C CA . PRO A 1 113 ? 14.151 -9.292 -24.486 1.00 89.38 113 PRO A CA 1
ATOM 874 C C . PRO A 1 113 ? 12.652 -9.659 -24.526 1.00 89.38 113 PRO A C 1
ATOM 876 O O . PRO A 1 113 ? 12.191 -10.335 -25.444 1.00 89.38 113 PRO A O 1
ATOM 879 N N . THR A 1 114 ? 11.910 -9.289 -23.486 1.00 89.88 114 THR A N 1
ATOM 880 C CA . THR A 1 114 ? 10.476 -9.536 -23.286 1.00 89.88 114 THR A CA 1
ATOM 881 C C . THR A 1 114 ? 9.857 -8.322 -22.603 1.00 89.88 114 THR A C 1
ATOM 883 O O . THR A 1 114 ? 10.566 -7.584 -21.925 1.00 89.88 114 THR A O 1
ATOM 886 N N . GLY A 1 115 ? 8.542 -8.130 -22.711 1.00 89.38 115 GLY A N 1
ATOM 887 C CA . GLY A 1 115 ? 7.854 -7.105 -21.920 1.00 89.38 115 GLY A CA 1
ATOM 888 C C . GLY A 1 115 ? 7.802 -7.470 -20.433 1.00 89.38 115 GLY A C 1
ATOM 889 O O . GLY A 1 115 ? 7.757 -8.650 -20.071 1.00 89.38 115 GLY A O 1
ATOM 890 N N . CYS A 1 116 ? 7.771 -6.479 -19.543 1.00 91.25 116 CYS A N 1
ATOM 891 C CA . CYS A 1 116 ? 7.717 -6.717 -18.100 1.00 91.25 116 CYS A CA 1
ATOM 892 C C . CYS A 1 116 ? 6.424 -7.400 -17.655 1.00 91.25 116 CYS A C 1
ATOM 894 O O . CYS A 1 116 ? 6.438 -8.153 -16.683 1.00 91.25 116 CYS A O 1
ATOM 896 N N . SER A 1 117 ? 5.333 -7.226 -18.402 1.00 88.19 117 SER A N 1
ATOM 897 C CA . SER A 1 117 ? 4.076 -7.949 -18.171 1.00 88.19 117 SER A CA 1
ATOM 898 C C . SER A 1 117 ? 4.188 -9.468 -18.368 1.00 88.19 117 SER A C 1
ATOM 900 O O . SER A 1 117 ? 3.418 -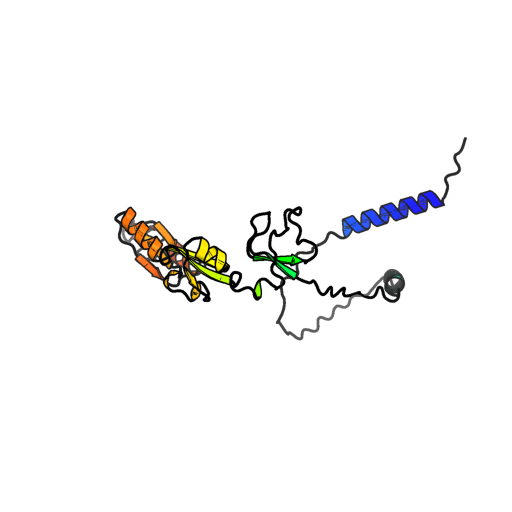10.217 -17.770 1.00 88.19 117 SER A O 1
ATOM 902 N N . GLU A 1 118 ? 5.155 -9.933 -19.163 1.00 88.44 118 GLU A N 1
ATOM 903 C CA . GLU A 1 118 ? 5.391 -11.356 -19.443 1.00 88.44 118 GLU A CA 1
ATOM 904 C C . GLU A 1 118 ? 6.465 -11.966 -18.527 1.00 88.44 118 GLU A C 1
ATOM 906 O O . GLU A 1 118 ? 6.632 -13.186 -18.460 1.00 88.44 118 GLU A O 1
ATOM 911 N N . THR A 1 119 ? 7.187 -11.127 -17.782 1.00 92.12 119 THR A N 1
ATOM 912 C CA . THR A 1 119 ? 8.262 -11.548 -16.884 1.00 92.12 119 THR A CA 1
ATOM 913 C C . THR A 1 119 ? 7.696 -11.954 -15.526 1.00 92.12 119 THR A C 1
ATOM 915 O O . THR A 1 119 ? 7.136 -11.136 -14.803 1.00 92.12 119 THR A O 1
ATOM 918 N N . ALA A 1 120 ? 7.920 -13.208 -15.118 1.00 92.50 120 ALA A N 1
ATOM 919 C CA . ALA A 1 120 ? 7.369 -13.772 -13.879 1.00 92.50 120 ALA A CA 1
ATOM 920 C C . ALA A 1 120 ? 7.693 -12.967 -12.600 1.00 92.50 120 ALA A C 1
ATOM 922 O O . ALA A 1 120 ? 6.884 -12.941 -11.675 1.00 92.50 120 ALA A O 1
ATOM 923 N N . LEU A 1 121 ? 8.857 -12.310 -12.544 1.00 93.69 121 LEU A N 1
ATOM 924 C CA . LEU A 1 121 ? 9.268 -11.462 -11.415 1.00 93.69 121 LEU A CA 1
ATOM 925 C C . LEU A 1 121 ? 8.569 -10.094 -11.402 1.00 93.69 121 LEU A C 1
ATOM 927 O O . LEU A 1 121 ? 8.472 -9.469 -10.351 1.00 93.69 121 LEU A O 1
ATOM 931 N N . CYS A 1 122 ? 8.068 -9.641 -12.547 1.00 94.50 122 CYS A N 1
ATOM 932 C CA . CYS A 1 122 ? 7.432 -8.336 -12.706 1.00 94.50 122 CYS A CA 1
ATOM 933 C C . CYS A 1 122 ? 5.907 -8.399 -12.740 1.00 94.50 122 CYS A C 1
ATOM 935 O O . CYS A 1 122 ? 5.255 -7.359 -12.813 1.00 94.50 122 CYS A O 1
ATOM 937 N N . VAL A 1 123 ? 5.328 -9.598 -12.624 1.00 94.25 123 VAL A N 1
ATOM 938 C CA . VAL A 1 123 ? 3.886 -9.752 -12.437 1.00 94.25 123 VAL A CA 1
ATOM 939 C C . VAL A 1 123 ? 3.476 -8.992 -11.178 1.00 94.25 123 VAL A C 1
ATOM 941 O O . VAL A 1 123 ? 4.039 -9.190 -10.096 1.00 94.25 123 VAL A O 1
ATOM 944 N N . THR A 1 124 ? 2.511 -8.092 -11.336 1.00 94.44 124 THR A N 1
ATOM 945 C CA . THR A 1 124 ? 1.999 -7.262 -10.252 1.00 94.44 124 THR A CA 1
ATOM 946 C C . THR A 1 124 ? 0.929 -8.006 -9.467 1.00 94.44 124 THR A C 1
ATOM 948 O O . THR A 1 124 ? 0.123 -8.759 -10.013 1.00 94.44 124 THR A O 1
ATOM 951 N N . GLY A 1 125 ? 0.938 -7.803 -8.157 1.00 95.38 125 GLY A N 1
ATOM 952 C CA . GLY A 1 125 ? -0.016 -8.400 -7.231 1.00 95.38 125 GLY A CA 1
ATOM 953 C C . GLY A 1 125 ? -0.032 -7.631 -5.921 1.00 95.38 125 GLY A C 1
ATOM 954 O O . GLY A 1 125 ? 0.320 -6.449 -5.880 1.00 95.38 125 GLY A O 1
ATOM 955 N N . THR A 1 126 ? -0.423 -8.294 -4.844 1.00 97.12 126 THR A N 1
ATOM 956 C CA . THR A 1 126 ? -0.367 -7.728 -3.498 1.00 97.12 126 THR A CA 1
ATOM 957 C C . THR A 1 126 ? 0.809 -8.316 -2.741 1.00 97.12 126 THR A C 1
ATOM 959 O O . THR A 1 126 ? 0.944 -9.531 -2.644 1.00 97.12 126 THR A O 1
ATOM 962 N N . CYS A 1 127 ? 1.644 -7.453 -2.174 1.00 97.44 127 CYS A N 1
ATOM 963 C CA . CYS A 1 127 ? 2.691 -7.869 -1.255 1.00 97.44 127 CYS A CA 1
ATOM 964 C C . CYS A 1 127 ? 2.210 -7.745 0.189 1.00 97.44 127 CYS A C 1
ATOM 966 O O . CYS A 1 127 ? 1.782 -6.661 0.591 1.00 97.44 127 CYS A O 1
ATOM 968 N N . VAL A 1 128 ? 2.283 -8.833 0.953 1.00 97.00 128 VAL A N 1
ATOM 969 C CA . VAL A 1 128 ? 1.871 -8.905 2.359 1.00 97.00 128 VAL A CA 1
ATOM 970 C C . VAL A 1 128 ? 3.107 -8.996 3.247 1.00 97.00 128 VAL A C 1
ATOM 972 O O . VAL A 1 128 ? 3.909 -9.917 3.110 1.00 97.00 128 VAL A O 1
ATOM 975 N N . PHE A 1 129 ? 3.247 -8.062 4.183 1.00 95.94 129 PHE A N 1
ATOM 976 C CA . PHE A 1 129 ? 4.332 -8.039 5.160 1.00 95.94 129 PHE A CA 1
ATOM 977 C C . PHE A 1 129 ? 3.816 -8.369 6.554 1.00 95.94 129 PHE A C 1
ATOM 979 O O . PHE A 1 129 ? 2.736 -7.918 6.950 1.00 95.94 129 PHE A O 1
ATOM 986 N N . ASP A 1 130 ? 4.616 -9.145 7.288 1.00 93.19 130 ASP A N 1
ATOM 987 C CA . ASP A 1 130 ? 4.370 -9.535 8.676 1.00 93.19 130 ASP A CA 1
ATOM 988 C C . ASP A 1 130 ? 2.918 -9.990 8.920 1.00 93.19 130 ASP A C 1
ATOM 990 O O . ASP A 1 130 ? 2.274 -9.517 9.851 1.00 93.19 130 ASP A O 1
ATOM 994 N N . GLU A 1 131 ? 2.382 -10.896 8.093 1.00 89.81 131 GLU A N 1
ATOM 995 C CA . GLU A 1 131 ? 1.008 -11.450 8.194 1.00 89.81 131 GLU A CA 1
ATOM 996 C C . GLU A 1 131 ? -0.095 -10.362 8.239 1.00 89.81 131 GLU A C 1
ATOM 998 O O . GLU A 1 131 ? -0.944 -10.329 9.133 1.00 89.81 131 GLU A O 1
ATOM 1003 N N . GLY A 1 132 ? -0.031 -9.387 7.327 1.00 88.31 132 GLY A N 1
ATOM 1004 C CA . GLY A 1 132 ? -1.056 -8.343 7.195 1.00 88.31 132 GLY A CA 1
ATOM 1005 C C . GLY A 1 132 ? -0.830 -7.102 8.052 1.00 88.31 132 GLY A C 1
ATOM 1006 O O . GLY A 1 132 ? -1.727 -6.269 8.196 1.00 88.31 132 GLY A O 1
ATOM 1007 N N . LEU A 1 133 ? 0.365 -6.930 8.617 1.00 92.62 133 LEU A N 1
ATOM 1008 C CA . LEU A 1 133 ? 0.735 -5.670 9.261 1.00 92.62 133 LEU A CA 1
ATOM 1009 C C . LEU A 1 133 ? 0.733 -4.517 8.251 1.00 92.62 133 LEU A C 1
ATOM 1011 O O . LEU A 1 133 ? 0.225 -3.429 8.519 1.00 92.62 133 LEU A O 1
ATOM 1015 N N . SER A 1 134 ? 1.296 -4.785 7.076 1.00 91.94 134 SER A N 1
ATOM 1016 C CA . SER A 1 134 ? 1.343 -3.865 5.951 1.00 91.94 134 SER A CA 1
ATOM 1017 C C . SER A 1 134 ? 1.102 -4.640 4.666 1.00 91.94 134 SER A C 1
ATOM 1019 O O . SER A 1 134 ? 1.665 -5.715 4.467 1.00 91.94 134 SER A O 1
ATOM 1021 N N . CYS A 1 135 ? 0.272 -4.086 3.788 1.00 94.81 135 CYS A N 1
ATOM 1022 C CA . CYS A 1 135 ? 0.022 -4.653 2.474 1.00 94.81 135 CYS A CA 1
ATOM 1023 C C . CYS A 1 135 ? 0.192 -3.584 1.403 1.00 94.81 135 CYS A C 1
ATOM 1025 O O . CYS A 1 135 ? -0.356 -2.486 1.518 1.00 94.81 135 CYS A O 1
ATOM 1027 N N . SER A 1 136 ? 0.925 -3.923 0.347 1.00 94.94 136 SER A N 1
ATOM 1028 C CA . SER A 1 136 ? 1.192 -3.036 -0.780 1.00 94.94 136 SER A CA 1
ATOM 1029 C C . SER A 1 136 ? 0.537 -3.585 -2.044 1.00 94.94 136 SER A C 1
ATOM 1031 O O . SER A 1 136 ? 0.848 -4.691 -2.489 1.00 94.94 136 SER A O 1
ATOM 1033 N N . ALA A 1 137 ? -0.390 -2.818 -2.621 1.00 94.94 137 ALA A N 1
ATOM 1034 C CA . ALA A 1 137 ? -1.016 -3.147 -3.900 1.00 94.94 137 ALA A CA 1
ATOM 1035 C C . ALA A 1 137 ? -0.034 -2.954 -5.065 1.00 94.94 137 ALA A C 1
ATOM 1037 O O . ALA A 1 137 ? 0.894 -2.155 -4.970 1.00 94.94 137 ALA A O 1
ATOM 1038 N N . ASN A 1 138 ? -0.291 -3.625 -6.192 1.00 94.12 138 ASN A N 1
ATOM 1039 C CA . ASN A 1 138 ? 0.463 -3.483 -7.445 1.00 94.12 138 ASN A CA 1
ATOM 1040 C C . ASN A 1 138 ? 1.981 -3.665 -7.288 1.00 94.12 138 ASN A C 1
ATOM 1042 O O . ASN A 1 138 ? 2.767 -3.053 -8.006 1.00 94.12 138 ASN A O 1
ATOM 1046 N N . SER A 1 139 ? 2.396 -4.502 -6.340 1.00 95.38 139 SER A N 1
ATOM 1047 C CA . SER A 1 139 ? 3.809 -4.759 -6.085 1.00 95.38 139 SER A CA 1
ATOM 1048 C C . SER A 1 139 ? 4.324 -5.833 -7.047 1.00 95.38 139 SER A C 1
ATOM 1050 O O . SER A 1 139 ? 3.671 -6.879 -7.176 1.00 95.38 139 SER A O 1
ATOM 1052 N N . PRO A 1 140 ? 5.469 -5.610 -7.718 1.00 95.56 140 PRO A N 1
ATOM 1053 C CA . PRO A 1 140 ? 6.145 -6.651 -8.479 1.00 95.56 140 PRO A CA 1
ATOM 1054 C C . PRO A 1 140 ? 6.514 -7.828 -7.576 1.00 95.56 140 PRO A C 1
ATOM 1056 O O . PRO A 1 140 ? 6.966 -7.637 -6.444 1.00 95.56 140 PRO A O 1
ATOM 1059 N N . LYS A 1 141 ? 6.341 -9.049 -8.083 1.00 95.69 141 LYS A N 1
ATOM 1060 C CA . LYS A 1 141 ? 6.637 -10.274 -7.336 1.00 95.69 141 LYS A CA 1
ATOM 1061 C C . LYS A 1 141 ? 8.070 -10.329 -6.804 1.00 95.69 141 LYS A C 1
ATOM 1063 O O . LYS A 1 141 ? 8.264 -10.582 -5.619 1.00 95.69 141 LYS A O 1
ATOM 1068 N N . GLY A 1 142 ? 9.053 -10.064 -7.663 1.00 94.62 142 GLY A N 1
ATOM 1069 C CA . GLY A 1 142 ? 10.470 -10.149 -7.312 1.00 94.62 142 GLY A CA 1
ATOM 1070 C C . GLY A 1 142 ? 10.846 -9.200 -6.179 1.00 94.62 142 GLY A C 1
ATOM 1071 O O . GLY A 1 142 ? 11.510 -9.613 -5.237 1.00 94.62 142 GLY A O 1
ATOM 1072 N N . GLU A 1 143 ? 10.349 -7.963 -6.222 1.00 94.88 143 GLU A N 1
ATOM 1073 C CA . GLU A 1 143 ? 10.618 -6.971 -5.176 1.00 94.88 143 GLU A CA 1
ATOM 1074 C C . GLU A 1 143 ? 9.940 -7.323 -3.850 1.00 94.88 143 GLU A C 1
ATOM 1076 O O . GLU A 1 143 ? 10.516 -7.144 -2.778 1.00 94.88 143 GLU A O 1
ATOM 1081 N N . CYS A 1 144 ? 8.720 -7.861 -3.906 1.00 96.50 144 CYS A N 1
ATOM 1082 C CA . CYS A 1 144 ? 8.020 -8.308 -2.709 1.00 96.50 144 CYS A CA 1
ATOM 1083 C C . CYS A 1 144 ? 8.791 -9.417 -1.981 1.00 96.50 144 CYS A C 1
ATOM 1085 O O . CYS A 1 144 ? 9.061 -9.309 -0.785 1.00 96.50 144 CYS A O 1
ATOM 1087 N N . GLU A 1 145 ? 9.180 -10.461 -2.717 1.00 95.38 145 GLU A N 1
ATOM 1088 C CA . GLU A 1 145 ? 9.896 -11.616 -2.168 1.00 95.38 145 GLU A CA 1
ATOM 1089 C C . GLU A 1 145 ? 11.312 -11.233 -1.695 1.00 95.38 145 GLU A C 1
ATOM 1091 O O . GLU A 1 145 ? 11.770 -11.734 -0.668 1.00 95.38 145 GLU A O 1
ATOM 1096 N N . ASN A 1 146 ? 11.981 -10.300 -2.385 1.00 94.88 146 ASN A N 1
ATOM 1097 C CA . ASN A 1 146 ? 13.298 -9.782 -1.997 1.00 94.88 146 ASN A CA 1
ATOM 1098 C C . ASN A 1 146 ? 13.267 -8.991 -0.676 1.00 94.88 146 ASN A C 1
ATOM 1100 O O . ASN A 1 146 ? 14.232 -9.010 0.084 1.00 94.88 146 ASN A O 1
ATOM 1104 N N . ASN A 1 147 ? 12.141 -8.342 -0.367 1.00 94.38 147 ASN A N 1
ATOM 1105 C CA . ASN A 1 147 ? 11.924 -7.630 0.895 1.00 94.38 147 ASN A CA 1
ATOM 1106 C C . ASN A 1 147 ? 11.325 -8.517 2.004 1.00 94.38 147 ASN A C 1
ATOM 1108 O O . ASN A 1 147 ? 10.791 -8.001 2.985 1.00 94.38 147 ASN A O 1
ATOM 1112 N N . ASN A 1 148 ? 11.398 -9.845 1.867 1.00 95.62 148 ASN A N 1
ATOM 1113 C CA . ASN A 1 148 ? 10.816 -10.827 2.790 1.00 95.62 148 ASN A CA 1
ATOM 1114 C C . ASN A 1 148 ? 9.281 -10.736 2.929 1.00 95.62 148 ASN A C 1
ATOM 1116 O O . ASN A 1 148 ? 8.720 -11.190 3.928 1.00 95.62 148 ASN A O 1
ATOM 1120 N N . GLY A 1 149 ? 8.596 -10.156 1.944 1.00 95.69 149 GLY A N 1
ATOM 1121 C CA . GLY A 1 149 ? 7.141 -10.172 1.858 1.00 95.69 149 GLY A CA 1
ATOM 1122 C C . GLY A 1 149 ? 6.615 -11.469 1.242 1.00 95.69 149 GLY A C 1
ATOM 1123 O O . GLY A 1 149 ? 7.328 -12.199 0.551 1.00 95.69 149 GLY A O 1
ATOM 1124 N N . VAL A 1 150 ? 5.333 -11.749 1.469 1.00 96.75 150 VAL A N 1
ATOM 1125 C CA . VAL A 1 150 ? 4.599 -12.827 0.800 1.00 96.75 150 VAL A CA 1
ATOM 1126 C C . VAL A 1 150 ? 3.805 -12.219 -0.348 1.00 96.75 150 VAL A C 1
ATOM 1128 O O . VAL A 1 150 ? 2.911 -11.401 -0.130 1.00 96.75 150 VAL A O 1
ATOM 1131 N N . TRP A 1 151 ? 4.145 -12.594 -1.581 1.00 97.31 151 TRP A N 1
ATOM 1132 C CA . TRP A 1 151 ? 3.439 -12.109 -2.761 1.00 97.31 151 TRP A CA 1
ATOM 1133 C C . TRP A 1 151 ? 2.209 -12.963 -3.063 1.00 97.31 151 TRP A C 1
ATOM 1135 O O . TRP A 1 151 ? 2.286 -14.187 -3.171 1.00 97.31 151 TRP A O 1
ATOM 1145 N N . GLU A 1 152 ? 1.085 -12.296 -3.282 1.00 96.62 152 GLU A N 1
ATOM 1146 C CA . GLU A 1 152 ? -0.189 -12.894 -3.651 1.00 96.62 152 GLU A CA 1
ATOM 1147 C C . GLU A 1 152 ? -0.675 -12.302 -4.976 1.00 96.62 152 GLU A C 1
ATOM 1149 O O . GLU A 1 152 ? -0.697 -11.088 -5.174 1.00 96.62 152 GLU A O 1
ATOM 1154 N N . SER A 1 153 ? -1.140 -13.161 -5.882 1.00 95.69 153 SER A N 1
ATOM 1155 C CA . SER A 1 153 ? -1.698 -12.727 -7.179 1.00 95.69 153 SER A CA 1
ATOM 1156 C C . SER A 1 153 ? -3.046 -12.002 -7.066 1.00 95.69 153 SER A C 1
ATOM 1158 O O . SER A 1 153 ? -3.530 -11.427 -8.038 1.00 95.69 153 SER A O 1
ATOM 1160 N N . LYS A 1 154 ? -3.670 -12.054 -5.887 1.00 95.88 154 LYS A N 1
ATOM 1161 C CA . LYS A 1 154 ? -4.981 -11.470 -5.605 1.00 95.88 154 LYS A CA 1
ATOM 1162 C C . LYS A 1 154 ? -4.872 -9.976 -5.317 1.00 95.88 154 LYS A C 1
ATOM 1164 O O . LYS A 1 154 ? -3.825 -9.472 -4.900 1.00 95.88 154 LYS A O 1
ATOM 1169 N N . SER A 1 155 ? -5.978 -9.262 -5.492 1.00 93.81 155 SER A N 1
ATOM 1170 C CA . SER A 1 155 ? -6.067 -7.862 -5.080 1.00 93.81 155 SER A CA 1
ATOM 1171 C C . SER A 1 155 ? -6.072 -7.727 -3.551 1.00 93.81 155 SER A C 1
ATOM 1173 O O . SER A 1 155 ? -6.477 -8.640 -2.832 1.00 93.81 155 SER A O 1
ATOM 1175 N N . VAL A 1 156 ? -5.680 -6.552 -3.045 1.00 92.50 156 VAL A N 1
ATOM 1176 C CA . VAL A 1 156 ? -5.664 -6.244 -1.600 1.00 92.50 156 VAL A CA 1
ATOM 1177 C C . VAL A 1 156 ? -7.019 -6.517 -0.937 1.00 92.50 156 VAL A C 1
ATOM 1179 O O . VAL A 1 156 ? -7.067 -6.978 0.198 1.00 92.50 156 VAL A O 1
ATOM 1182 N N . ALA A 1 157 ? -8.124 -6.265 -1.645 1.00 89.25 157 ALA A N 1
ATOM 1183 C CA . ALA A 1 157 ? -9.476 -6.465 -1.125 1.00 89.25 157 ALA A CA 1
ATOM 1184 C C . ALA A 1 157 ? -9.846 -7.949 -0.938 1.00 89.25 157 ALA A C 1
ATOM 1186 O O . ALA A 1 157 ? -10.699 -8.275 -0.114 1.00 89.25 157 ALA A O 1
ATOM 1187 N N . GLU A 1 158 ? -9.207 -8.847 -1.689 1.00 92.38 158 GLU A N 1
ATOM 1188 C CA . GLU A 1 158 ? -9.461 -10.291 -1.660 1.00 92.38 158 GLU A CA 1
ATOM 1189 C C . GLU A 1 158 ? -8.604 -11.030 -0.623 1.00 92.38 158 GLU A C 1
ATOM 1191 O O . GLU A 1 158 ? -8.812 -12.225 -0.400 1.00 92.38 158 GLU A O 1
ATOM 1196 N N . ILE A 1 159 ? -7.641 -10.345 0.001 1.00 93.75 159 ILE A N 1
ATOM 1197 C CA . ILE A 1 159 ? -6.741 -10.911 1.008 1.00 93.75 159 ILE A CA 1
ATOM 1198 C C . ILE A 1 159 ? -7.244 -10.492 2.396 1.00 93.75 159 ILE A C 1
ATOM 1200 O O . ILE A 1 159 ? -7.136 -9.313 2.736 1.00 93.75 159 ILE A O 1
ATOM 1204 N N . PRO A 1 160 ? -7.773 -11.424 3.216 1.00 92.12 160 PRO A N 1
ATOM 1205 C CA . PRO A 1 160 ? -8.396 -11.094 4.501 1.00 92.12 160 PRO A CA 1
ATOM 1206 C C . PRO A 1 160 ? -7.487 -10.302 5.447 1.00 92.12 160 PRO A C 1
ATOM 1208 O O . PRO A 1 160 ? -7.923 -9.331 6.052 1.00 92.12 160 PRO A O 1
ATOM 1211 N N . GLU A 1 161 ? -6.207 -10.666 5.514 1.00 92.19 161 GLU A N 1
ATOM 1212 C CA . GLU A 1 161 ? -5.205 -10.031 6.383 1.00 92.19 161 GLU A CA 1
ATOM 1213 C C . GLU A 1 161 ? -4.913 -8.569 5.999 1.00 92.19 161 GLU A C 1
ATOM 1215 O O . GLU A 1 161 ? -4.468 -7.776 6.826 1.00 92.19 161 GLU A O 1
ATOM 1220 N N . CYS A 1 162 ? -5.197 -8.196 4.750 1.00 93.62 162 CYS A N 1
ATOM 1221 C CA . CYS A 1 162 ? -4.978 -6.854 4.223 1.00 93.62 162 CYS A CA 1
ATOM 1222 C C . CYS A 1 162 ? -6.226 -5.970 4.260 1.00 93.62 162 CYS A C 1
ATOM 1224 O O . CYS A 1 162 ? -6.153 -4.786 3.909 1.00 93.62 162 CYS A O 1
ATOM 1226 N N . GLN A 1 163 ? -7.378 -6.519 4.653 1.00 92.50 163 GLN A N 1
ATOM 1227 C CA . GLN A 1 163 ? -8.606 -5.744 4.723 1.00 92.50 163 GLN A CA 1
ATOM 1228 C C . GLN A 1 163 ? -8.501 -4.698 5.831 1.00 92.50 163 GLN A C 1
ATOM 1230 O O . GLN A 1 163 ? -8.213 -4.990 6.994 1.00 92.50 163 GLN A O 1
ATOM 1235 N N . LYS A 1 164 ? -8.741 -3.443 5.451 1.00 92.88 164 LYS A N 1
ATOM 1236 C CA . LYS A 1 164 ? -8.783 -2.332 6.395 1.00 92.88 164 LYS A CA 1
ATOM 1237 C C . LYS A 1 164 ? -10.123 -2.305 7.129 1.00 92.88 164 LYS A C 1
ATOM 1239 O O . LYS A 1 164 ? -11.170 -2.680 6.598 1.00 92.88 164 LYS A O 1
ATOM 1244 N N . GLY A 1 165 ? -10.066 -1.830 8.363 1.00 93.19 165 GLY A N 1
ATOM 1245 C CA . GLY A 1 165 ? -11.212 -1.630 9.230 1.00 93.19 165 GLY A CA 1
ATOM 1246 C C . GLY A 1 165 ? -10.978 -0.486 10.208 1.00 93.19 165 GLY A C 1
ATOM 1247 O O . GLY A 1 165 ? -9.858 0.009 10.371 1.00 93.19 165 GLY A O 1
ATOM 1248 N N . ALA A 1 166 ? -12.053 -0.040 10.848 1.00 93.12 166 ALA A N 1
ATOM 1249 C CA . ALA A 1 166 ? -11.980 0.969 11.891 1.00 93.12 166 ALA A CA 1
ATOM 1250 C C . ALA A 1 166 ? -11.479 0.305 13.170 1.00 93.12 166 ALA A C 1
ATOM 1252 O O . ALA A 1 166 ? -12.157 -0.533 13.758 1.00 93.12 166 ALA A O 1
ATOM 1253 N N . CYS A 1 167 ? -10.286 0.698 13.587 1.00 94.19 167 CYS A N 1
ATOM 1254 C CA . CYS A 1 167 ? -9.693 0.316 14.850 1.00 94.19 167 CYS A CA 1
ATOM 1255 C C . CYS A 1 167 ? -10.000 1.391 15.888 1.00 94.19 167 CYS A C 1
ATOM 1257 O O . CYS A 1 167 ? -9.495 2.510 15.774 1.00 94.19 167 CYS A O 1
ATOM 1259 N N . VAL A 1 168 ? -10.816 1.062 16.886 1.00 91.56 168 VAL A N 1
ATOM 1260 C CA . VAL A 1 168 ? -11.168 1.951 17.995 1.00 91.56 168 VAL A CA 1
ATOM 1261 C C . VAL A 1 168 ? -10.421 1.499 19.245 1.00 91.56 168 VAL A C 1
ATOM 1263 O O . VAL A 1 168 ? -10.624 0.391 19.730 1.00 91.56 168 VAL A O 1
ATOM 1266 N N . ILE A 1 169 ? -9.558 2.363 19.782 1.00 91.31 169 ILE A N 1
ATOM 1267 C CA . ILE A 1 169 ? -8.782 2.110 21.003 1.00 91.31 169 ILE A CA 1
ATOM 1268 C C . ILE A 1 169 ? -9.003 3.278 21.964 1.00 91.31 169 ILE A C 1
ATOM 1270 O O . ILE A 1 169 ? -8.439 4.369 21.816 1.00 91.31 169 ILE A O 1
ATOM 1274 N N . GLY A 1 170 ? -9.859 3.061 22.964 1.00 86.75 170 GLY A N 1
ATOM 1275 C CA . GLY A 1 170 ? -10.219 4.049 23.980 1.00 86.75 170 GLY A CA 1
ATOM 1276 C C . GLY A 1 170 ? -10.877 5.311 23.408 1.00 86.75 170 GLY A C 1
ATOM 1277 O O . GLY A 1 170 ? -12.099 5.430 23.340 1.00 86.75 170 GLY A O 1
ATOM 1278 N N . ARG A 1 171 ? -10.068 6.318 23.058 1.00 80.44 171 ARG A N 1
ATOM 1279 C CA . ARG A 1 171 ? -10.544 7.575 22.445 1.00 80.44 171 ARG A CA 1
ATOM 1280 C C . ARG A 1 171 ? -10.033 7.805 21.027 1.00 80.44 171 ARG A C 1
ATOM 1282 O O . ARG A 1 171 ? -10.457 8.781 20.420 1.00 80.44 171 ARG A O 1
ATOM 1289 N N . ASN A 1 172 ? -9.150 6.945 20.539 1.00 86.31 172 ASN A N 1
ATOM 1290 C CA . ASN A 1 172 ? -8.553 7.064 19.221 1.00 86.31 172 ASN A CA 1
ATOM 1291 C C . ASN A 1 172 ? -9.256 6.105 18.266 1.00 86.31 172 ASN A C 1
ATOM 1293 O O . ASN A 1 172 ? -9.576 4.978 18.641 1.00 86.31 172 ASN A O 1
ATOM 1297 N N . ILE A 1 173 ? -9.475 6.558 17.040 1.00 90.19 173 ILE A N 1
ATOM 1298 C CA . ILE A 1 173 ? -9.978 5.740 15.944 1.00 90.19 173 ILE A CA 1
ATOM 1299 C C . ILE A 1 173 ? -9.066 5.946 14.737 1.00 90.19 173 ILE A C 1
ATOM 1301 O O . ILE A 1 173 ? -8.641 7.066 14.455 1.00 90.19 173 ILE A O 1
ATOM 1305 N N . GLN A 1 174 ? -8.760 4.866 14.031 1.00 92.44 174 GLN A N 1
ATOM 1306 C CA . GLN A 1 174 ? -7.933 4.899 12.830 1.00 92.44 174 GLN A CA 1
ATOM 1307 C C . GLN A 1 174 ? -8.334 3.782 11.868 1.00 92.44 174 GLN A C 1
ATOM 1309 O O . GLN A 1 174 ? -8.753 2.707 12.297 1.00 92.44 174 GLN A O 1
ATOM 1314 N N . LEU A 1 175 ? -8.189 4.031 10.569 1.00 93.44 175 LEU A N 1
ATOM 1315 C CA . LEU A 1 175 ? -8.413 3.026 9.540 1.00 93.44 175 LEU A CA 1
ATOM 1316 C C . LEU A 1 175 ? -7.122 2.229 9.333 1.00 93.44 175 LEU A C 1
ATOM 1318 O O . LEU A 1 175 ? -6.128 2.760 8.836 1.00 93.44 175 LEU A O 1
ATOM 1322 N N . THR A 1 176 ? -7.108 0.966 9.744 1.00 94.06 176 THR A N 1
ATOM 1323 C CA . THR A 1 176 ? -5.907 0.123 9.679 1.00 94.06 176 THR A CA 1
ATOM 1324 C C . THR A 1 176 ? -6.265 -1.357 9.531 1.00 94.06 176 THR A C 1
ATOM 1326 O O . THR A 1 176 ? -7.445 -1.692 9.474 1.00 94.06 176 THR A O 1
ATOM 1329 N N . THR A 1 177 ? -5.276 -2.244 9.427 1.00 94.56 177 THR A N 1
ATOM 1330 C CA . THR A 1 177 ? -5.507 -3.696 9.430 1.00 94.56 177 THR A CA 1
ATOM 1331 C C . THR A 1 177 ? -5.749 -4.201 10.852 1.00 94.56 177 THR A C 1
ATOM 1333 O O . THR A 1 177 ? -5.350 -3.567 11.835 1.00 94.56 177 THR A O 1
ATOM 1336 N N . GLU A 1 178 ? -6.390 -5.360 10.988 1.00 94.31 178 GLU A N 1
ATOM 1337 C CA . GLU A 1 178 ? -6.664 -5.960 12.299 1.00 94.31 178 GLU A CA 1
ATOM 1338 C C . GLU A 1 178 ? -5.372 -6.195 13.096 1.00 94.31 178 GLU A C 1
ATOM 1340 O O . GLU A 1 178 ? -5.293 -5.874 14.284 1.00 94.31 178 GLU A O 1
ATOM 1345 N N . LYS A 1 179 ? -4.318 -6.680 12.427 1.00 94.81 179 LYS A N 1
ATOM 1346 C CA . LYS A 1 179 ? -3.028 -6.952 13.066 1.00 94.81 179 LYS A CA 1
ATOM 1347 C C . LYS A 1 179 ? -2.371 -5.682 13.606 1.00 94.81 179 LYS A C 1
ATOM 1349 O O . LYS A 1 179 ? -1.919 -5.668 14.751 1.00 94.81 179 LYS A O 1
ATOM 1354 N N . GLN A 1 180 ? -2.378 -4.597 12.832 1.00 95.19 180 GLN A N 1
ATOM 1355 C CA . GLN A 1 180 ? -1.876 -3.303 13.298 1.00 95.19 180 GLN A CA 1
ATOM 1356 C C . GLN A 1 180 ? -2.721 -2.758 14.460 1.00 95.19 180 GLN A C 1
ATOM 1358 O O . GLN A 1 180 ? -2.173 -2.208 15.417 1.00 95.19 180 GLN A O 1
ATOM 1363 N N . CYS A 1 181 ? -4.045 -2.937 14.415 1.00 95.38 181 CYS A N 1
ATOM 1364 C CA . CYS A 1 181 ? -4.934 -2.553 15.511 1.00 95.38 181 CYS A CA 1
ATOM 1365 C C . CYS A 1 181 ? -4.586 -3.287 16.813 1.00 95.38 181 CYS A C 1
ATOM 1367 O O . CYS A 1 181 ? -4.444 -2.664 17.867 1.00 95.38 181 CYS A O 1
ATOM 1369 N N . LYS A 1 182 ? -4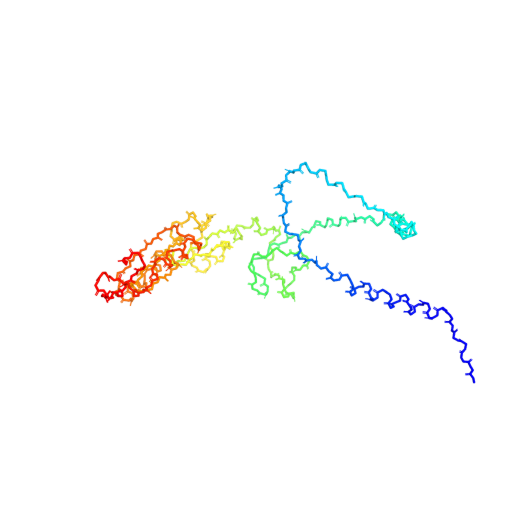.359 -4.600 16.720 1.00 95.62 182 LYS A N 1
ATOM 1370 C CA . LYS A 1 182 ? -3.973 -5.443 17.851 1.00 95.62 182 LYS A CA 1
ATOM 1371 C C . LYS A 1 182 ? -2.661 -4.992 18.488 1.00 95.62 182 LYS A C 1
ATOM 1373 O O . LYS A 1 182 ? -2.606 -4.840 19.703 1.00 95.62 182 LYS A O 1
ATOM 1378 N N . LEU A 1 183 ? -1.635 -4.686 17.692 1.00 95.56 183 LEU A N 1
ATOM 1379 C CA . LEU A 1 183 ? -0.362 -4.179 18.226 1.00 95.56 183 LEU A CA 1
ATOM 1380 C C . LEU A 1 183 ? -0.524 -2.842 18.967 1.00 95.56 183 LEU A C 1
ATOM 1382 O O . LEU A 1 183 ? 0.106 -2.598 19.999 1.00 95.56 183 LEU A O 1
ATOM 1386 N N . LEU A 1 184 ? -1.393 -1.962 18.471 1.00 94.75 184 LEU A N 1
ATOM 1387 C CA . LEU A 1 184 ? -1.673 -0.684 19.127 1.00 94.75 184 LEU A CA 1
ATOM 1388 C C . LEU A 1 184 ? -2.465 -0.859 20.428 1.00 94.75 184 LEU A C 1
ATOM 1390 O O . LEU A 1 184 ? -2.214 -0.161 21.412 1.00 94.75 184 LEU A O 1
ATOM 1394 N N . SER A 1 185 ? -3.381 -1.822 20.464 1.00 96.12 185 SER A N 1
ATOM 1395 C CA . SER A 1 185 ? -4.087 -2.224 21.681 1.00 96.12 185 SER A CA 1
ATOM 1396 C C . SER A 1 185 ? -3.117 -2.766 22.732 1.00 96.12 185 SER A C 1
ATOM 1398 O O . SER A 1 185 ? -3.088 -2.278 23.861 1.00 96.12 185 SER A O 1
ATOM 1400 N N . GLU A 1 186 ? -2.245 -3.697 22.339 1.00 96.00 186 GLU A N 1
ATOM 1401 C CA . GLU A 1 186 ? -1.247 -4.317 23.216 1.00 96.00 186 GLU A CA 1
ATOM 1402 C C . GLU A 1 186 ? -0.251 -3.291 23.775 1.00 96.00 186 GLU A C 1
ATOM 1404 O O . GLU A 1 186 ? 0.024 -3.282 24.974 1.00 96.00 186 GLU A O 1
ATOM 1409 N N . SER A 1 187 ? 0.246 -2.382 22.931 1.00 95.00 187 SER A N 1
ATOM 1410 C CA . SER A 1 187 ? 1.179 -1.323 23.348 1.00 95.00 187 SER A CA 1
ATOM 1411 C C . SER A 1 187 ? 0.554 -0.257 24.252 1.00 95.00 187 SER A C 1
ATOM 1413 O O . SER A 1 187 ? 1.264 0.350 25.054 1.00 95.00 187 SER A O 1
ATOM 1415 N N . SER A 1 188 ? -0.758 -0.024 24.152 1.00 93.00 188 SER A N 1
ATOM 1416 C CA . SER A 1 188 ? -1.477 0.937 24.999 1.00 93.00 188 SER A CA 1
ATOM 1417 C C . SER A 1 188 ? -2.086 0.313 26.258 1.00 93.00 188 SER A C 1
ATOM 1419 O O . SER A 1 188 ? -2.422 1.041 27.192 1.00 93.00 188 SER A O 1
ATOM 1421 N N . GLY A 1 189 ? -2.228 -1.016 26.302 1.00 94.44 189 GLY A N 1
ATOM 1422 C CA . GLY A 1 189 ? -2.923 -1.729 27.374 1.00 94.44 189 GLY A CA 1
ATOM 1423 C C . GLY A 1 189 ? -4.431 -1.456 27.412 1.00 94.44 189 GLY A C 1
ATOM 1424 O O . GLY A 1 189 ? -5.058 -1.641 28.455 1.00 94.44 189 GLY A O 1
ATOM 1425 N N . ILE A 1 190 ? -5.007 -0.975 26.306 1.00 93.75 190 ILE A N 1
ATOM 1426 C CA . ILE A 1 190 ? -6.426 -0.632 26.173 1.00 93.75 190 ILE A CA 1
ATOM 1427 C C . ILE A 1 190 ? -7.069 -1.619 25.204 1.00 93.75 190 ILE A C 1
ATOM 1429 O O . ILE A 1 190 ? -6.525 -1.867 24.131 1.00 93.75 190 ILE A O 1
ATOM 1433 N N . GLU A 1 191 ? -8.236 -2.151 25.562 1.00 92.69 191 GLU A N 1
ATOM 1434 C CA . GLU A 1 191 ? -9.018 -3.045 24.704 1.00 92.69 191 GLU A CA 1
ATOM 1435 C C . GLU A 1 191 ? -9.391 -2.370 23.372 1.00 92.69 191 GLU A C 1
ATOM 1437 O O . GLU A 1 191 ? -9.761 -1.190 23.341 1.00 92.69 191 GLU A O 1
ATOM 1442 N N . MET A 1 192 ? -9.263 -3.114 22.270 1.00 93.88 192 MET A N 1
ATOM 1443 C CA . MET A 1 192 ? -9.653 -2.657 20.935 1.00 93.88 192 MET A CA 1
ATOM 1444 C C . MET A 1 192 ? -11.067 -3.096 20.555 1.00 93.88 192 MET A C 1
ATOM 1446 O O . MET A 1 192 ? -11.497 -4.194 20.891 1.00 93.88 192 MET A O 1
ATOM 1450 N N . ASP A 1 193 ? -11.731 -2.271 19.751 1.00 92.62 193 ASP A N 1
ATOM 1451 C CA . ASP A 1 193 ? -12.909 -2.624 18.956 1.00 92.62 193 ASP A CA 1
ATOM 1452 C C . ASP A 1 193 ? -12.542 -2.459 17.472 1.00 92.62 193 ASP A C 1
ATOM 1454 O O . ASP A 1 193 ? -12.338 -1.339 16.995 1.00 92.62 193 ASP A O 1
ATOM 1458 N N . PHE A 1 194 ? -12.378 -3.580 16.761 1.00 93.69 194 PHE A N 1
ATOM 1459 C CA . PHE A 1 194 ? -12.047 -3.596 15.336 1.00 93.69 194 PHE A CA 1
ATOM 1460 C C . PHE A 1 194 ? -13.280 -3.924 14.496 1.00 93.69 194 PHE A C 1
ATOM 1462 O O . PHE A 1 194 ? -13.880 -4.991 14.625 1.00 93.69 194 PHE A O 1
ATOM 1469 N N . ARG A 1 195 ? -13.625 -3.017 13.581 1.00 91.44 195 ARG A N 1
ATOM 1470 C CA . ARG A 1 195 ? -14.762 -3.156 12.665 1.00 91.44 195 ARG A CA 1
ATOM 1471 C C . ARG A 1 195 ? -14.235 -3.331 11.247 1.00 91.44 195 ARG A C 1
ATOM 1473 O O . ARG A 1 195 ? -13.780 -2.368 10.634 1.00 91.44 195 ARG A O 1
ATOM 1480 N N . ALA A 1 196 ? -14.240 -4.568 10.760 1.00 90.12 196 ALA A N 1
ATOM 1481 C CA . ALA A 1 196 ? -13.692 -4.933 9.455 1.00 90.12 196 ALA A CA 1
ATOM 1482 C C . ALA A 1 196 ? -14.542 -4.420 8.279 1.00 90.12 196 ALA A C 1
ATOM 1484 O O . ALA A 1 196 ? -15.726 -4.125 8.436 1.00 90.12 196 ALA A O 1
ATOM 1485 N N . GLY A 1 197 ? -13.937 -4.392 7.086 1.00 83.81 197 GLY A N 1
ATOM 1486 C CA . GLY A 1 197 ? -14.655 -4.192 5.824 1.00 83.81 197 GLY A CA 1
ATOM 1487 C C . GLY A 1 197 ? -15.108 -2.757 5.577 1.00 83.81 197 GLY A C 1
ATOM 1488 O O . GLY A 1 197 ? -16.096 -2.554 4.883 1.00 83.81 197 GLY A O 1
ATOM 1489 N N . LEU A 1 198 ? -14.403 -1.780 6.149 1.00 84.94 198 LEU A N 1
ATOM 1490 C CA . LEU A 1 198 ? -14.740 -0.369 5.998 1.00 84.94 198 LEU A CA 1
ATOM 1491 C C . LEU A 1 198 ? -13.860 0.280 4.939 1.00 84.94 198 LEU A C 1
ATOM 1493 O O . LEU A 1 198 ? -12.629 0.218 4.996 1.00 84.94 198 LEU A O 1
ATOM 1497 N N . SER A 1 199 ? -14.507 0.939 3.988 1.00 83.88 199 SER A N 1
ATOM 1498 C CA . SER A 1 199 ? -13.841 1.841 3.057 1.00 83.88 199 SER A CA 1
ATOM 1499 C C . SER A 1 199 ? -13.459 3.162 3.735 1.00 83.88 199 SER A C 1
ATOM 1501 O O . SER A 1 199 ? -13.990 3.534 4.783 1.00 83.88 199 SER A O 1
ATOM 1503 N N . GLU A 1 200 ? -12.552 3.918 3.111 1.00 83.81 200 GLU A N 1
ATOM 1504 C CA . GLU A 1 200 ? -12.198 5.273 3.566 1.00 83.81 200 GLU A CA 1
ATOM 1505 C C . GLU A 1 200 ? -13.412 6.215 3.618 1.00 83.81 200 GLU A C 1
ATOM 1507 O O . GLU A 1 200 ? -13.445 7.118 4.450 1.00 83.81 200 GLU A O 1
ATOM 1512 N N . PHE A 1 201 ? -14.424 5.976 2.779 1.00 84.56 201 PHE A N 1
ATOM 1513 C CA . PHE A 1 201 ? -15.668 6.744 2.774 1.00 84.56 201 PHE A CA 1
ATOM 1514 C C . PHE A 1 201 ? -16.567 6.400 3.966 1.00 84.56 201 PHE A C 1
ATOM 1516 O O . PHE A 1 201 ? -17.085 7.296 4.613 1.00 84.56 201 PHE A O 1
ATOM 1523 N N . GLU A 1 202 ? -16.719 5.120 4.309 1.00 84.06 202 GLU A N 1
ATOM 1524 C CA . GLU A 1 202 ? -17.538 4.703 5.463 1.00 84.06 202 GLU A CA 1
ATOM 1525 C C . GLU A 1 202 ? -16.867 5.040 6.802 1.00 84.06 202 GLU A C 1
ATOM 1527 O O . GLU A 1 202 ? -17.523 5.187 7.836 1.00 84.06 202 GLU A O 1
ATOM 1532 N N . PHE A 1 203 ? -15.540 5.182 6.795 1.00 87.12 203 PHE A N 1
ATOM 1533 C CA . PHE A 1 203 ? -14.773 5.558 7.972 1.00 87.12 203 PHE A CA 1
ATOM 1534 C C . PHE A 1 203 ? -15.137 6.956 8.496 1.00 87.12 203 PHE A C 1
ATOM 1536 O O . PHE A 1 203 ? -15.138 7.145 9.715 1.00 87.12 203 PHE A O 1
ATOM 1543 N N . SER A 1 204 ? -15.479 7.921 7.627 1.00 83.38 204 SER A N 1
ATOM 1544 C CA . SER A 1 204 ? -15.861 9.271 8.074 1.00 83.38 204 SER A CA 1
ATOM 1545 C C . SER A 1 204 ? -17.137 9.260 8.904 1.00 83.38 204 SER A C 1
ATOM 1547 O O . SER A 1 204 ? -17.185 9.907 9.944 1.00 83.38 204 SER A O 1
ATOM 154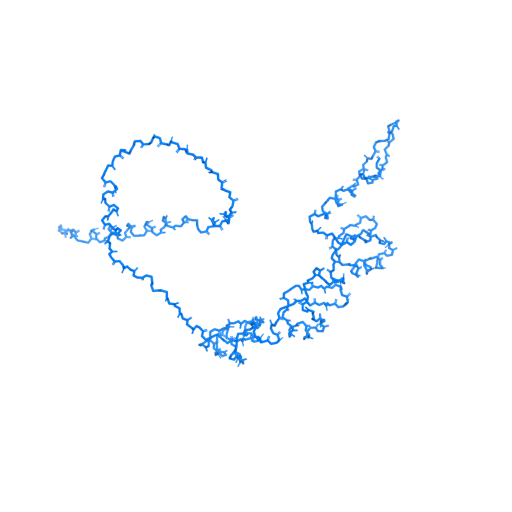9 N N . ASP A 1 205 ? -18.129 8.468 8.507 1.00 81.94 205 ASP A N 1
ATOM 1550 C CA . ASP A 1 205 ? -19.419 8.400 9.199 1.00 81.94 205 ASP A CA 1
ATOM 1551 C C . ASP A 1 205 ? -19.252 7.799 10.600 1.00 81.94 205 ASP A C 1
ATOM 1553 O O . ASP A 1 205 ? -19.830 8.262 11.586 1.00 81.94 205 ASP A O 1
ATOM 1557 N N . ILE A 1 206 ? -18.386 6.789 10.719 1.00 77.62 206 ILE A N 1
ATOM 1558 C CA . ILE A 1 206 ? -18.057 6.173 12.007 1.00 77.62 206 ILE A CA 1
ATOM 1559 C C . ILE A 1 206 ? -17.268 7.147 12.875 1.00 77.62 206 ILE A C 1
ATOM 1561 O O . ILE A 1 206 ? -17.574 7.285 14.063 1.00 77.62 206 ILE A O 1
ATOM 1565 N N . PHE A 1 207 ? -16.289 7.839 12.294 1.00 82.81 207 PHE A N 1
ATOM 1566 C CA . PHE A 1 207 ? -15.530 8.875 12.981 1.00 82.81 207 PHE A CA 1
ATOM 1567 C C . PHE A 1 207 ? -16.458 9.965 13.533 1.00 82.81 207 PHE A C 1
ATOM 1569 O O . PHE A 1 207 ? -16.368 10.311 14.711 1.00 82.81 207 PHE A O 1
ATOM 1576 N N . GLU A 1 208 ? -17.405 10.443 12.722 1.00 79.44 208 GLU A N 1
ATOM 1577 C CA . GLU A 1 208 ? -18.395 11.436 13.132 1.00 79.44 208 GLU A CA 1
ATOM 1578 C C . GLU A 1 208 ? -19.326 10.908 14.227 1.00 79.44 208 GLU A C 1
ATOM 1580 O O . GLU A 1 208 ? -19.590 11.618 15.195 1.00 79.44 208 GLU A O 1
ATOM 1585 N N . SER A 1 209 ? -19.761 9.651 14.152 1.00 74.12 209 SER A N 1
ATOM 1586 C CA . SER A 1 209 ? -20.610 9.034 15.182 1.00 74.12 209 SER A CA 1
ATOM 1587 C C . SER A 1 209 ? -19.903 8.856 16.537 1.00 74.12 209 SER A C 1
ATOM 1589 O O . SER A 1 209 ? -20.537 8.836 17.595 1.00 74.12 209 SER A O 1
ATOM 1591 N N . LEU A 1 210 ? -18.570 8.770 16.516 1.00 76.00 210 LEU A N 1
ATOM 1592 C CA . LEU A 1 210 ? -17.710 8.717 17.698 1.00 76.00 210 LEU A CA 1
ATOM 1593 C C . LEU A 1 210 ? -17.302 10.110 18.196 1.00 76.00 210 LEU A C 1
ATOM 1595 O O . LEU A 1 210 ? -16.644 10.203 19.239 1.00 76.00 210 LEU A O 1
ATOM 1599 N N . SER A 1 211 ? -17.704 11.181 17.495 1.00 76.19 211 SER A N 1
ATOM 1600 C CA . SER A 1 211 ? -17.529 12.564 17.943 1.00 76.19 211 SER A CA 1
ATOM 1601 C C . SER A 1 211 ? -18.031 12.710 19.373 1.00 76.19 211 SER A C 1
ATOM 1603 O O . SER A 1 211 ? -19.163 12.345 19.702 1.00 76.19 211 SER A O 1
ATOM 1605 N N . LYS A 1 212 ? -17.164 13.230 20.242 1.00 76.62 212 LYS A N 1
ATOM 1606 C CA . LYS A 1 212 ? -17.458 13.406 21.666 1.00 76.62 212 LYS A CA 1
ATOM 1607 C C . LYS A 1 212 ? -17.952 14.813 21.923 1.00 76.62 212 LYS A C 1
ATOM 1609 O O . LYS A 1 212 ? -17.381 15.779 21.419 1.00 76.62 212 LYS A O 1
ATOM 1614 N N . GLY A 1 213 ? -18.981 14.916 22.749 1.00 86.25 213 GLY A N 1
ATOM 1615 C CA . GLY A 1 213 ? -19.611 16.180 23.077 1.00 86.25 213 GLY A CA 1
ATOM 1616 C C . GLY A 1 213 ? -20.226 16.185 24.466 1.00 86.25 213 GLY A C 1
ATOM 1617 O O . GLY A 1 213 ? -20.320 15.169 25.155 1.00 86.25 213 GLY A O 1
ATOM 1618 N N . ALA A 1 214 ? -20.633 17.379 24.875 1.00 90.31 214 ALA A N 1
ATOM 1619 C CA . ALA A 1 214 ? -21.494 17.599 26.022 1.00 90.31 214 ALA A CA 1
ATOM 1620 C C . ALA A 1 214 ? -22.929 17.205 25.644 1.00 90.31 214 ALA A C 1
ATOM 1622 O O . ALA A 1 214 ? -23.578 17.914 24.880 1.00 90.31 214 ALA A O 1
ATOM 1623 N N . CYS A 1 215 ? -23.411 16.082 26.165 1.00 89.69 215 CYS A N 1
ATOM 1624 C CA . CYS A 1 215 ? -24.795 15.669 26.020 1.00 89.69 215 CYS A CA 1
ATOM 1625 C C . CYS A 1 215 ? -25.672 16.325 27.085 1.00 89.69 215 CYS A C 1
ATOM 1627 O O . CYS A 1 215 ? -25.392 16.194 28.279 1.00 89.69 215 CYS A O 1
ATOM 1629 N N . LEU A 1 216 ? -26.719 17.027 26.653 1.00 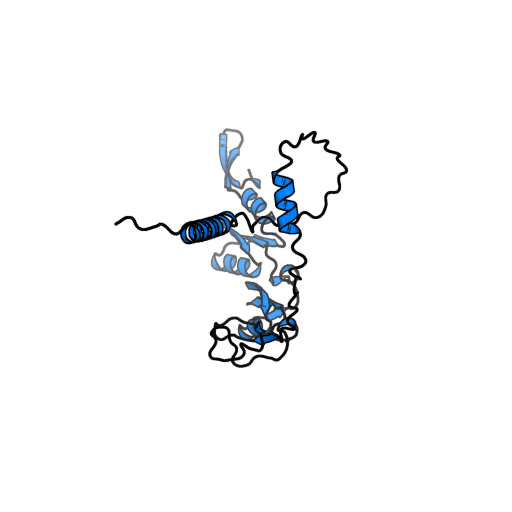93.75 216 LEU A N 1
ATOM 1630 C CA . LEU A 1 216 ? -27.685 17.675 27.534 1.00 93.75 216 LEU A CA 1
ATOM 1631 C C . LEU A 1 216 ? -28.777 16.676 27.915 1.00 93.75 216 LEU A C 1
ATOM 1633 O O . LEU A 1 216 ? -29.546 16.242 27.064 1.00 93.75 216 LEU A O 1
ATOM 1637 N N . LEU A 1 217 ? -28.835 16.336 29.196 1.00 91.31 217 LEU A N 1
ATOM 1638 C CA . LEU A 1 217 ? -29.890 15.526 29.789 1.00 91.31 217 LEU A CA 1
ATOM 1639 C C . LEU A 1 217 ? -31.001 16.440 30.323 1.00 91.31 217 LEU A C 1
ATOM 1641 O O . LEU A 1 217 ? -30.777 17.626 30.606 1.00 91.31 217 LEU A O 1
ATOM 1645 N N . ASP A 1 218 ? -32.192 15.872 30.512 1.00 85.50 218 ASP A N 1
ATOM 1646 C CA . ASP A 1 218 ? -33.281 16.558 31.203 1.00 85.50 218 ASP A CA 1
ATOM 1647 C C . ASP A 1 218 ? -32.813 17.046 32.590 1.00 85.50 218 ASP A C 1
ATOM 1649 O O . ASP A 1 218 ? -31.925 16.462 33.216 1.00 85.50 218 ASP A O 1
ATOM 1653 N N . GLU A 1 219 ? -33.385 18.161 33.054 1.00 84.81 219 GLU A N 1
ATOM 1654 C CA . GLU A 1 219 ? -32.999 18.873 34.292 1.00 84.81 219 GLU A CA 1
ATOM 1655 C C . GLU A 1 219 ? -31.690 19.687 34.213 1.00 84.81 219 GLU A C 1
ATOM 1657 O O . GLU A 1 219 ? -31.208 20.194 35.225 1.00 84.81 219 GLU A O 1
ATOM 1662 N N . GLY A 1 220 ? -31.133 19.889 33.012 1.00 85.00 220 GLY A N 1
ATOM 1663 C CA . GLY A 1 220 ? -29.963 20.755 32.805 1.00 85.00 220 GLY A CA 1
ATOM 1664 C C . GLY A 1 220 ? -28.632 20.105 33.190 1.00 85.00 220 GLY A C 1
ATOM 1665 O O . GLY A 1 220 ? -27.610 20.787 33.283 1.00 85.00 220 GLY A O 1
ATOM 1666 N N . ASN A 1 221 ? -28.634 18.788 33.398 1.00 90.12 221 ASN A N 1
ATOM 1667 C CA . ASN A 1 221 ? -27.421 18.015 33.611 1.00 90.12 221 ASN A CA 1
ATOM 1668 C C . ASN A 1 221 ? -26.698 17.787 32.280 1.00 90.12 221 ASN A C 1
ATOM 1670 O O . ASN A 1 221 ? -27.319 17.561 31.245 1.00 90.12 221 ASN A O 1
ATOM 1674 N N . CYS A 1 222 ? -25.368 17.826 32.308 1.00 91.50 222 CYS A N 1
ATOM 1675 C CA . CYS A 1 222 ? -24.540 17.592 31.134 1.00 91.50 222 CYS A CA 1
ATOM 1676 C C . CYS A 1 222 ? -23.631 16.383 31.361 1.00 91.50 222 CYS A C 1
ATOM 1678 O O . CYS A 1 222 ? -22.928 16.313 32.372 1.00 91.50 222 CYS A O 1
ATOM 1680 N N . ARG A 1 223 ? -23.619 15.444 30.411 1.00 88.56 223 ARG A N 1
ATOM 1681 C CA . ARG A 1 223 ? -22.725 14.281 30.406 1.00 88.56 223 ARG A CA 1
ATOM 1682 C C . ARG A 1 223 ? -21.828 14.330 29.179 1.00 88.56 223 ARG A C 1
ATOM 1684 O O . ARG A 1 223 ? -22.316 14.382 28.059 1.00 88.56 223 ARG A O 1
ATOM 1691 N N . PHE A 1 224 ? -20.514 14.264 29.371 1.00 85.44 224 PHE A N 1
ATOM 1692 C CA . PHE A 1 224 ? -19.591 14.146 28.244 1.00 85.44 224 PHE A CA 1
ATOM 1693 C C . PHE A 1 224 ? -19.591 12.705 27.718 1.00 85.44 224 PHE A C 1
ATOM 1695 O O . PHE A 1 224 ? -19.142 11.803 28.424 1.00 85.44 224 PHE A O 1
ATOM 1702 N N . THR A 1 225 ? -20.117 12.483 26.516 1.00 82.75 225 THR A N 1
ATOM 1703 C CA . THR A 1 225 ? -20.288 11.144 25.919 1.00 82.75 225 THR A CA 1
ATOM 1704 C C . THR A 1 225 ? -20.166 11.223 24.390 1.00 82.75 225 THR A C 1
ATOM 1706 O O . THR A 1 225 ? -19.919 12.305 23.847 1.00 82.75 225 THR A O 1
ATOM 1709 N N . THR A 1 226 ? -20.230 10.094 23.682 1.00 82.12 226 THR A N 1
ATOM 1710 C CA . THR A 1 226 ? -20.242 10.080 22.204 1.00 82.12 226 THR A CA 1
ATOM 1711 C C . THR A 1 226 ? -21.611 10.481 21.644 1.00 82.12 226 THR A C 1
ATOM 1713 O O . THR A 1 226 ? -22.616 10.369 22.341 1.00 82.12 226 THR A O 1
ATOM 1716 N N . LEU A 1 227 ? -21.675 10.926 20.384 1.00 79.81 227 LEU A N 1
ATOM 1717 C CA . LEU A 1 227 ? -22.937 11.294 19.728 1.00 79.81 227 LEU A CA 1
ATOM 1718 C C . LEU A 1 227 ? -23.986 10.168 19.793 1.00 79.81 227 LEU A C 1
ATOM 1720 O O . LEU A 1 227 ? -25.148 10.437 20.079 1.00 79.81 227 LEU A O 1
ATOM 1724 N N . ASN A 1 228 ? -23.570 8.915 19.588 1.00 75.50 228 ASN A N 1
ATOM 1725 C CA . ASN A 1 228 ? -24.466 7.752 19.635 1.00 75.50 228 ASN A CA 1
ATOM 1726 C C . ASN A 1 228 ? -24.977 7.404 21.045 1.00 75.50 228 ASN A C 1
ATOM 1728 O O . ASN A 1 228 ? -25.987 6.718 21.172 1.00 75.50 228 ASN A O 1
ATOM 1732 N N . GLU A 1 229 ? -24.277 7.825 22.099 1.00 75.44 229 GLU A N 1
ATOM 1733 C CA . GLU A 1 229 ? -24.635 7.529 23.494 1.00 75.44 229 GLU A CA 1
ATOM 1734 C C . GLU A 1 229 ? -25.440 8.645 24.177 1.00 75.44 229 GLU A C 1
ATOM 1736 O O . GLU A 1 229 ? -25.820 8.473 25.337 1.00 75.44 229 GLU A O 1
ATOM 1741 N N . CYS A 1 230 ? -25.622 9.795 23.521 1.00 79.56 230 CYS A N 1
ATOM 1742 C CA . CYS A 1 230 ? -26.169 11.010 24.129 1.00 79.56 230 CYS A CA 1
ATOM 1743 C C . CYS A 1 230 ? -27.662 10.908 24.543 1.00 79.56 230 CYS A C 1
ATOM 1745 O O . CYS A 1 230 ? -28.528 10.897 23.648 1.00 79.56 230 CYS A O 1
#

Secondary structure (DSSP, 8-state):
------HHHHHHHHHHHHHHHHHHHT-S-S-----------------------TTHHHHHHHHTTS-------------EEEEEEBTTS-EEEEEEGGG--TT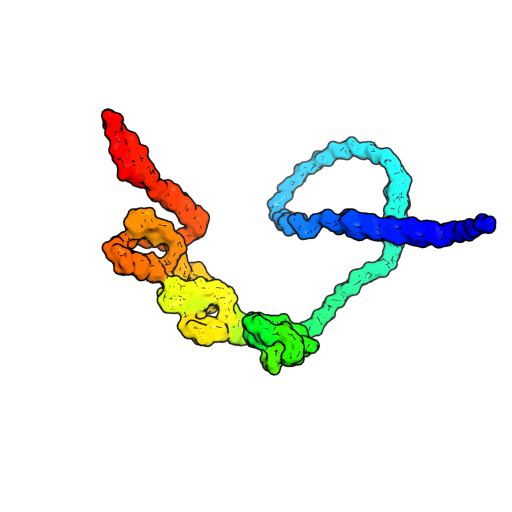STT-BSS-BSS-GGG-TTT-EEEEEETTTTEEEEEEEHHHHHHTT-EEESS-GGG-GGG-EEEEEETTEEEEEEHHHHHHHHHHHT--EEEEES--HHHHHHHHHHT-EEEEE-GGG-EEEEEGGG-

Radius of gyration: 32.21 Å; chains: 1; bounding box: 60×74×83 Å

Sequence (230 aa):
MYLKKNKKTEFILIISLIQILLIISLIPSFSYTINQNTFSDNGSVSTNYKPSSNYLLKLLKGFLSIKQIGFVSAQEDLNLNCCLETNNGAICQDIASEFSSSEDPNGCENPLPTGCSETALCVTGTCVFDEGLSCSANSPKGECENNNGVWESKSVAEIPECQKGACVIGRNIQLTTEKQCKLLSESSGIEMDFRAGLSEFEFSDIFESLSKGACLLDEGNCRFTTLNEC

Foldseek 3Di:
DDDPPDPVVVVVVVVVVVVVVVVVVPPPDPPPPDDDDDDDDDDDDDDPDDDDDPPVVVVVVVVVPPPDPDPPPPPPPQQWWWACAALCGDGGDTDGPVQCDNVDSRHHVDTHSDHSCPDQQSQFAWWAPPQLQDIDGRDGNVVSVVVVTDGDRYGLCPRLSSWWWWKDFPLDTDTGGPVNSVVVCVVVVTDIDTGTDDDPVNSVVVVQQQDWDFDQDPPRDTDTGGNVVD